Protein AF-A0A925PAR9-F1 (afdb_monomer)

pLDDT: mean 80.72, std 18.9, range [31.14, 96.81]

Radius of gyration: 32.62 Å; Cα contacts (8 Å, |Δi|>4): 176; chains: 1; bounding box: 44×81×112 Å

Solvent-accessible surface area (backbone atoms only — not comparable to full-atom values): 11640 Å² total; per-residue (Å²): 138,72,95,43,71,67,57,42,52,54,53,48,50,54,52,47,49,67,75,44,68,85,56,55,66,49,87,86,79,84,66,36,86,90,80,55,41,54,49,69,57,54,54,51,51,51,54,51,46,58,55,51,40,67,60,82,70,58,44,68,62,52,38,50,51,54,49,54,48,45,70,76,51,66,53,66,62,53,93,89,40,58,45,45,77,79,47,44,39,73,77,41,42,89,68,34,26,33,37,35,35,29,60,46,57,93,35,65,47,71,70,57,50,51,50,54,41,55,49,50,30,66,77,69,64,30,54,52,51,69,69,44,78,48,71,44,47,56,84,80,80,56,91,88,59,65,95,46,71,66,54,52,53,50,49,49,52,48,54,55,47,61,74,57,61,66,52,75,69,64,66,46,53,72,60,57,79,74,61,84,89,80,90,81,88,81,86,87,83,78,136

Secondary structure (DSSP, 8-state):
--SSHHHHHHHHHHHHHHHTTTS-SPPP---BTTTTBTHHHHHHHHHHHHHHHTPPPPHHHHHHHHHHHHHHSPPPEETTEE--EEEEEEEETTTEEEEEEES-GGG--HHHHHHHHHHHHHHHT-TT--EEEEEEPPPPPPTTS-SSHHHHHHHHHHHHHHHT-S-TTHHHHHHHTTS------------

Sequence (191 aa):
DYKTEREYRVKYENSLRSSLFFTPGAPVLFVSAMSGYEVDRMLNAAVQLNRALDKKIPTAKLNALVGDMAERVPAPAIGGKRFRVYYALQTGVRPFRIKLFCNREDKLSEQYRRYLESGMVKEFGLDGCPVYFDLVGKPKHTPGTPYSGKAAILEKKRTDNEETAVPKWKVRETREDAGMGEAFDYETLED

Mean predicted aligned error: 13.23 Å

Foldseek 3Di:
DAPDPVSVVVVVVVVCCVVPVVFFQADDDDADPVVRPCPVVVVVSVVVLVVLLQDADDQVVLVVLVVVLCVVPPADDDPNHTKDFDGKHFPDRVQGEIETEIADPVRDDPVNVVSSQNSCCVVSVNRRHGYHYDYDHDDDDDVPQDPDVVRVVVVVVVVVCVVCVCDPVNVVVVVVVPDDDDDDDDDDDDD

Structure (mmCIF, N/CA/C/O backbone):
data_AF-A0A925PAR9-F1
#
_entry.id   AF-A0A925PAR9-F1
#
loop_
_atom_site.group_PDB
_atom_site.id
_atom_site.type_symbol
_atom_site.label_atom_id
_atom_site.label_alt_id
_atom_site.label_comp_id
_atom_site.label_asym_id
_atom_site.label_entity_id
_atom_site.label_seq_id
_atom_site.pdbx_PDB_ins_code
_atom_site.Cartn_x
_atom_site.Cartn_y
_atom_site.Cartn_z
_atom_site.occupancy
_atom_site.B_iso_or_equiv
_atom_site.auth_seq_id
_atom_site.auth_comp_id
_atom_site.auth_asym_id
_atom_site.auth_atom_id
_atom_site.pdbx_PDB_model_num
ATOM 1 N N . ASP A 1 1 ? 2.316 4.047 35.236 1.00 58.19 1 ASP A N 1
ATOM 2 C CA . ASP A 1 1 ? 0.896 4.386 35.451 1.00 58.19 1 ASP A CA 1
ATOM 3 C C . ASP A 1 1 ? 0.337 5.259 34.344 1.00 58.19 1 ASP A C 1
ATOM 5 O O . ASP A 1 1 ? 1.010 6.174 33.875 1.00 58.19 1 ASP A O 1
ATOM 9 N N . TYR A 1 2 ? -0.870 4.932 33.886 1.00 79.62 2 TYR A N 1
ATOM 10 C CA . TYR A 1 2 ? -1.624 5.710 32.901 1.00 79.62 2 TYR A CA 1
ATOM 11 C C . TYR A 1 2 ? -2.602 6.608 33.655 1.00 79.62 2 TYR A C 1
ATOM 13 O O . TYR A 1 2 ? -3.278 6.125 34.561 1.00 79.62 2 TYR A O 1
ATOM 21 N N . LYS A 1 3 ? -2.669 7.901 33.317 1.00 81.25 3 LYS A N 1
ATOM 22 C CA . LYS A 1 3 ? -3.509 8.853 34.064 1.00 81.25 3 LYS A CA 1
ATOM 23 C C . LYS A 1 3 ? -4.964 8.832 33.595 1.00 81.25 3 LYS A C 1
ATOM 25 O O . LYS A 1 3 ? -5.852 9.198 34.353 1.00 81.25 3 LYS A O 1
ATOM 30 N N . THR A 1 4 ? -5.213 8.400 32.358 1.00 92.88 4 THR A N 1
ATOM 31 C CA . THR A 1 4 ? -6.557 8.278 31.776 1.00 92.88 4 THR A CA 1
ATOM 32 C C . THR A 1 4 ? -6.678 7.056 30.864 1.00 92.88 4 THR A C 1
ATOM 34 O O . THR A 1 4 ? -5.696 6.592 30.281 1.00 92.88 4 THR A O 1
ATOM 37 N N . GLU A 1 5 ? -7.904 6.555 30.685 1.00 88.81 5 GLU A N 1
ATOM 38 C CA . GLU A 1 5 ? -8.200 5.455 29.755 1.00 88.81 5 GLU A CA 1
ATOM 39 C C . GLU A 1 5 ? -7.810 5.805 28.310 1.00 88.81 5 GLU A C 1
ATOM 41 O O . GLU A 1 5 ? -7.245 4.989 27.584 1.00 88.81 5 GLU A O 1
ATOM 46 N N . ARG A 1 6 ? -8.053 7.053 27.895 1.00 89.00 6 ARG A N 1
ATOM 47 C CA . ARG A 1 6 ? -7.692 7.535 26.558 1.00 89.00 6 ARG A CA 1
ATOM 48 C C . ARG A 1 6 ? -6.184 7.472 26.318 1.00 89.00 6 ARG A C 1
ATOM 50 O O . ARG A 1 6 ? -5.759 7.032 25.254 1.00 89.00 6 ARG A O 1
ATOM 57 N N . GLU A 1 7 ? -5.380 7.879 27.300 1.00 91.94 7 GLU A N 1
ATOM 58 C CA . GLU A 1 7 ? -3.921 7.761 27.218 1.00 91.94 7 GLU A CA 1
ATOM 59 C C . GLU A 1 7 ? -3.467 6.305 27.121 1.00 91.94 7 GLU A C 1
ATOM 61 O O . GLU A 1 7 ? -2.556 6.007 26.344 1.00 91.94 7 GLU A O 1
ATOM 66 N N . TYR A 1 8 ? -4.096 5.405 27.883 1.00 92.88 8 TYR A N 1
ATOM 67 C CA . TYR A 1 8 ? -3.822 3.973 27.789 1.00 92.88 8 TYR A CA 1
ATOM 68 C C . TYR A 1 8 ? -4.101 3.45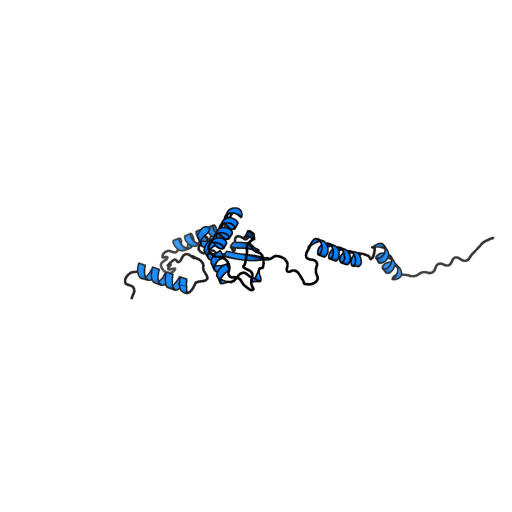3 26.377 1.00 92.88 8 TYR A C 1
ATOM 70 O O . TYR A 1 8 ? -3.208 2.870 25.762 1.00 92.88 8 TYR A O 1
ATOM 78 N N . ARG A 1 9 ? -5.292 3.735 25.827 1.00 92.31 9 ARG A N 1
ATOM 79 C CA . ARG A 1 9 ? -5.688 3.288 24.483 1.00 92.31 9 ARG A CA 1
ATOM 80 C C . ARG A 1 9 ? -4.710 3.776 23.411 1.00 92.31 9 ARG A C 1
ATOM 82 O O . ARG A 1 9 ? -4.234 2.966 22.624 1.00 92.31 9 ARG A O 1
ATOM 89 N N . VAL A 1 10 ? -4.336 5.059 23.429 1.00 91.88 10 VAL A N 1
ATOM 90 C CA . VAL A 1 10 ? -3.389 5.638 22.454 1.00 91.88 10 VAL A CA 1
ATOM 91 C C . VAL A 1 10 ? -1.995 5.018 22.575 1.00 91.88 10 VAL A C 1
ATOM 93 O O . VAL A 1 10 ? -1.377 4.668 21.569 1.00 91.88 10 VAL A O 1
ATOM 96 N N . LYS A 1 11 ? -1.475 4.860 23.798 1.00 92.94 11 LYS A N 1
ATOM 97 C CA . LYS A 1 11 ? -0.156 4.241 24.003 1.00 92.94 11 LYS A CA 1
ATOM 98 C C . LYS A 1 11 ? -0.150 2.773 23.583 1.00 92.94 11 LYS A C 1
ATOM 100 O O . LYS A 1 11 ? 0.814 2.330 22.958 1.00 92.94 11 LYS A O 1
ATOM 105 N N . TYR A 1 12 ? -1.218 2.042 23.889 1.00 93.06 12 TYR A N 1
ATOM 106 C CA . TYR A 1 12 ? -1.361 0.647 23.497 1.00 93.06 12 TYR A CA 1
ATOM 107 C C . TYR A 1 12 ? -1.475 0.497 21.977 1.00 93.06 12 TYR A C 1
ATOM 109 O O . TYR A 1 12 ? -0.766 -0.318 21.396 1.00 93.06 12 TYR A O 1
ATOM 117 N N . GLU A 1 13 ? -2.272 1.340 21.317 1.00 91.38 13 GLU A N 1
ATOM 118 C CA . GLU A 1 13 ? -2.391 1.379 19.855 1.00 91.38 13 GLU A CA 1
ATOM 119 C C . GLU A 1 13 ? -1.039 1.652 19.179 1.00 91.38 13 GLU A C 1
ATOM 121 O O . GLU A 1 13 ? -0.672 0.966 18.226 1.00 91.38 13 GLU A O 1
ATOM 126 N N . ASN A 1 14 ? -0.253 2.596 19.701 1.00 91.06 14 ASN A N 1
ATOM 127 C CA . ASN A 1 14 ? 1.085 2.883 19.176 1.00 91.06 14 ASN A CA 1
ATOM 128 C C . ASN A 1 14 ? 2.053 1.704 19.370 1.00 91.06 14 ASN A C 1
ATOM 130 O O . ASN A 1 14 ? 2.806 1.368 18.454 1.00 91.06 14 ASN A O 1
ATOM 134 N N . SER A 1 15 ? 2.012 1.052 20.535 1.00 92.88 15 SER A N 1
ATOM 135 C CA . SER A 1 15 ? 2.813 -0.149 20.813 1.00 92.88 15 SER A CA 1
ATOM 136 C C . SER A 1 15 ? 2.436 -1.311 19.884 1.00 92.88 15 SER A C 1
ATOM 138 O O . SER A 1 15 ? 3.308 -1.964 19.299 1.00 92.88 15 SER A O 1
ATOM 140 N N . LEU A 1 16 ? 1.132 -1.518 19.672 1.00 92.19 16 LEU A N 1
ATOM 141 C CA . LEU A 1 16 ? 0.608 -2.503 18.731 1.00 92.19 16 LEU A CA 1
ATOM 142 C C . LEU A 1 16 ? 1.059 -2.211 17.304 1.00 92.19 16 LEU A C 1
ATOM 144 O O . LEU A 1 16 ? 1.544 -3.119 16.643 1.00 92.19 16 LEU A O 1
ATOM 148 N N . ARG A 1 17 ? 0.962 -0.964 16.831 1.00 88.31 17 ARG A N 1
ATOM 149 C CA . ARG A 1 17 ? 1.404 -0.592 15.475 1.00 88.31 17 ARG A CA 1
ATOM 150 C C . ARG A 1 17 ? 2.901 -0.787 15.255 1.00 88.31 17 ARG A C 1
ATOM 152 O O . ARG A 1 17 ? 3.301 -1.157 14.157 1.00 88.31 17 ARG A O 1
ATOM 159 N N . SER A 1 18 ? 3.714 -0.565 16.286 1.00 88.62 18 SER A N 1
ATOM 160 C CA . SER A 1 18 ? 5.152 -0.851 16.235 1.00 88.62 18 SER A CA 1
ATOM 161 C C . SER A 1 18 ? 5.419 -2.357 16.103 1.00 88.62 18 SER A C 1
ATOM 163 O O . SER A 1 18 ? 6.235 -2.785 15.289 1.00 88.62 18 SER A O 1
ATOM 165 N N . SER A 1 19 ? 4.675 -3.173 16.856 1.00 91.31 19 SER A N 1
ATOM 166 C CA . SER A 1 19 ? 4.826 -4.635 16.864 1.00 91.31 19 SER A CA 1
ATOM 167 C C . SER A 1 19 ? 4.236 -5.301 15.611 1.00 91.31 19 SER A C 1
ATOM 169 O O . SER A 1 19 ? 4.792 -6.263 15.088 1.00 91.31 19 SER A O 1
ATOM 171 N N . LEU A 1 20 ? 3.124 -4.769 15.101 1.00 88.81 20 LEU A N 1
ATOM 172 C CA . LEU A 1 20 ? 2.367 -5.250 13.942 1.00 88.81 20 LEU A CA 1
ATOM 173 C C . LEU A 1 20 ? 2.592 -4.343 12.722 1.00 88.81 20 LEU A C 1
ATOM 175 O O . LEU A 1 20 ? 1.659 -3.910 12.045 1.00 88.81 20 LEU A O 1
ATOM 179 N N . PHE A 1 21 ? 3.858 -4.058 12.418 1.00 82.12 21 PHE A N 1
ATOM 180 C CA . PHE A 1 21 ? 4.252 -3.158 11.327 1.00 82.12 21 PHE A CA 1
ATOM 181 C C . PHE A 1 21 ? 3.834 -3.644 9.924 1.00 82.12 21 PHE A C 1
ATOM 183 O O . PHE A 1 21 ? 3.887 -2.881 8.961 1.00 82.12 21 PHE A O 1
ATOM 190 N N . PHE A 1 22 ? 3.472 -4.922 9.784 1.00 81.88 22 PHE A N 1
ATOM 191 C CA . PHE A 1 22 ? 3.075 -5.542 8.518 1.00 81.88 22 PHE A CA 1
ATOM 192 C C . PHE A 1 22 ? 1.572 -5.436 8.225 1.00 81.88 22 PHE A C 1
ATOM 194 O O . PHE A 1 22 ? 1.160 -5.779 7.122 1.00 81.88 22 PHE A O 1
ATOM 201 N N . THR A 1 23 ? 0.749 -4.988 9.179 1.00 82.75 23 THR A N 1
ATOM 202 C CA . THR A 1 23 ? -0.688 -4.744 8.964 1.00 82.75 23 THR A CA 1
ATOM 203 C C . THR A 1 23 ? -0.928 -3.271 8.633 1.00 82.75 23 THR A C 1
ATOM 205 O O . THR A 1 23 ? -0.915 -2.435 9.542 1.00 82.75 23 THR A O 1
ATOM 208 N N . PRO A 1 24 ? -1.152 -2.909 7.357 1.00 71.62 24 PRO A N 1
ATOM 209 C CA . PRO A 1 24 ? -1.303 -1.515 6.969 1.00 71.62 24 PRO A CA 1
ATOM 210 C C . PRO A 1 24 ? -2.658 -0.979 7.437 1.00 71.62 24 PRO A C 1
ATOM 212 O O . PRO A 1 24 ? -3.700 -1.408 6.955 1.00 71.62 24 PRO A O 1
ATOM 215 N N . GLY A 1 25 ? -2.653 -0.041 8.387 1.00 79.56 25 GLY A N 1
ATOM 216 C CA . GLY A 1 25 ? -3.844 0.745 8.739 1.00 79.56 25 GLY A CA 1
ATOM 217 C C . GLY A 1 25 ? -5.013 -0.042 9.343 1.00 79.56 25 GLY A C 1
ATOM 218 O O . GLY A 1 25 ? -6.116 0.484 9.399 1.00 79.56 25 GLY A O 1
ATOM 219 N N . ALA A 1 26 ? -4.809 -1.285 9.797 1.00 86.88 26 ALA A N 1
ATOM 220 C CA . ALA A 1 26 ? -5.896 -2.097 10.343 1.00 86.88 26 ALA A CA 1
ATOM 221 C C . ALA A 1 26 ? -6.567 -1.413 11.558 1.00 86.88 26 ALA A C 1
ATOM 223 O O . ALA A 1 26 ? -5.859 -0.880 12.423 1.00 86.88 26 ALA A O 1
ATOM 224 N N . PRO A 1 27 ? -7.914 -1.418 11.646 1.00 88.19 27 PRO A N 1
ATOM 225 C CA . PRO A 1 27 ? -8.622 -0.801 12.761 1.00 88.19 27 PRO A CA 1
ATOM 226 C C . PRO A 1 27 ? -8.339 -1.563 14.061 1.00 88.19 27 PRO A C 1
ATOM 228 O O . PRO A 1 27 ? -8.493 -2.781 14.125 1.00 88.19 27 PRO A O 1
ATOM 231 N N . VAL A 1 28 ? -7.947 -0.836 15.109 1.00 91.00 28 VAL A N 1
ATOM 232 C CA . VAL A 1 28 ? -7.718 -1.389 16.451 1.00 91.00 28 VAL A CA 1
ATOM 233 C C . VAL A 1 28 ? -8.948 -1.112 17.308 1.00 91.00 28 VAL A C 1
ATOM 235 O O . VAL A 1 28 ? -9.349 0.039 17.472 1.00 91.00 28 VAL A O 1
ATOM 238 N N . LEU A 1 29 ? -9.550 -2.170 17.852 1.00 92.06 29 LEU A N 1
ATOM 239 C CA . LEU A 1 29 ? -10.748 -2.105 18.689 1.00 92.06 29 LEU A CA 1
ATOM 240 C C . LEU A 1 29 ? -10.490 -2.816 20.019 1.00 92.06 29 LEU A C 1
ATOM 242 O O . LEU A 1 29 ? -9.852 -3.867 20.050 1.00 92.06 29 LEU A O 1
ATOM 246 N N . PHE A 1 30 ? -10.997 -2.246 21.110 1.00 93.00 30 PHE A N 1
ATOM 247 C CA . PHE A 1 30 ? -10.864 -2.807 22.453 1.00 93.00 30 PHE A CA 1
ATOM 248 C C . PHE A 1 30 ? -12.170 -3.506 22.817 1.00 93.00 30 PHE A C 1
ATOM 250 O O . PHE A 1 30 ? -13.178 -2.849 23.043 1.00 93.00 30 PHE A O 1
ATOM 257 N N . VAL A 1 31 ? -12.153 -4.836 22.861 1.00 94.50 31 VAL A N 1
ATOM 258 C CA . VAL A 1 31 ? -13.357 -5.655 23.058 1.00 94.50 31 VAL A CA 1
ATOM 259 C C . VAL A 1 31 ? -13.216 -6.576 24.262 1.00 94.50 31 VAL A C 1
ATOM 261 O O . VAL A 1 31 ? -12.107 -6.956 24.636 1.00 94.50 31 VAL A O 1
ATOM 264 N N . SER A 1 32 ? -14.346 -6.969 24.848 1.00 95.12 32 SER A N 1
ATOM 265 C CA . SER A 1 32 ? -14.391 -7.991 25.898 1.00 95.12 32 SER A CA 1
ATOM 266 C C . SER A 1 32 ? -15.515 -8.981 25.624 1.00 95.12 32 SER A C 1
ATOM 268 O O . SER A 1 32 ? -16.691 -8.625 25.659 1.00 95.12 32 SER A O 1
ATOM 270 N N . ALA A 1 33 ? -15.149 -10.243 25.388 1.00 93.38 33 ALA A N 1
ATOM 271 C CA . ALA A 1 33 ? -16.110 -11.320 25.157 1.00 93.38 33 ALA A CA 1
ATOM 272 C C . ALA A 1 33 ? -16.900 -11.687 26.424 1.00 93.38 33 ALA A C 1
ATOM 274 O O . ALA A 1 33 ? -18.053 -12.088 26.328 1.00 93.38 33 ALA A O 1
ATOM 275 N N . MET A 1 34 ? -16.302 -11.519 27.609 1.00 95.25 34 MET A N 1
ATOM 276 C CA . MET A 1 34 ? -16.939 -11.874 28.882 1.00 95.25 34 MET A CA 1
ATOM 277 C C . MET A 1 34 ? -18.049 -10.892 29.268 1.00 95.25 34 MET A C 1
ATOM 279 O O . MET A 1 34 ? -19.086 -11.306 29.772 1.00 95.25 34 MET A O 1
ATOM 283 N N . SER A 1 35 ? -17.833 -9.593 29.037 1.00 93.69 35 SER A N 1
ATOM 284 C CA . SER A 1 35 ? -18.819 -8.549 29.349 1.00 93.69 35 SER A CA 1
ATOM 285 C C . SER A 1 35 ? -19.688 -8.149 28.155 1.00 93.69 35 SER A C 1
ATOM 287 O O . SER A 1 35 ? -20.621 -7.372 28.325 1.00 93.69 35 SER A O 1
ATOM 289 N N . GLY A 1 36 ? -19.369 -8.626 26.947 1.00 92.31 36 GLY A N 1
ATOM 290 C CA . GLY A 1 36 ? -20.022 -8.200 25.706 1.00 92.31 36 GLY A CA 1
ATOM 291 C C . GLY A 1 36 ? -19.642 -6.785 25.249 1.00 92.31 36 GLY A C 1
ATOM 292 O O . GLY A 1 36 ? -20.282 -6.232 24.357 1.00 92.31 36 GLY A O 1
ATOM 293 N N . TYR A 1 37 ? -18.609 -6.173 25.837 1.00 93.44 37 TYR A N 1
ATOM 294 C CA . TYR A 1 37 ? -18.215 -4.800 25.519 1.00 93.44 37 TYR A CA 1
ATOM 295 C C . TYR A 1 37 ? -17.691 -4.673 24.078 1.00 93.44 37 TYR A C 1
ATOM 297 O O . TYR A 1 37 ? -16.750 -5.367 23.688 1.00 93.44 37 TYR A O 1
ATOM 305 N N . GLU A 1 38 ? -18.300 -3.757 23.314 1.00 92.62 38 GLU A N 1
ATOM 306 C CA . GLU A 1 38 ? -17.960 -3.389 21.926 1.00 92.62 38 GLU A CA 1
ATOM 307 C C . GLU A 1 38 ? -17.933 -4.544 20.898 1.00 92.62 38 GLU A C 1
ATOM 309 O O . GLU A 1 38 ? -17.389 -4.387 19.801 1.00 92.62 38 GLU A O 1
ATOM 314 N N . VAL A 1 39 ? -18.583 -5.681 21.179 1.00 94.44 39 VAL A N 1
ATOM 315 C CA . VAL A 1 39 ? -18.640 -6.825 20.244 1.00 94.44 39 VAL A CA 1
ATOM 316 C C . VAL A 1 39 ? -19.346 -6.455 18.932 1.00 94.44 39 VAL A C 1
ATOM 318 O O . VAL A 1 39 ? -18.831 -6.741 17.849 1.00 94.44 39 VAL A O 1
ATOM 321 N N . ASP A 1 40 ? -20.462 -5.727 18.997 1.00 94.38 40 ASP A N 1
ATOM 322 C CA . ASP A 1 40 ? -21.180 -5.267 17.799 1.00 94.38 40 ASP A CA 1
ATOM 323 C C . ASP A 1 40 ? -20.323 -4.331 16.938 1.00 94.38 40 ASP A C 1
ATOM 325 O O . ASP A 1 40 ? -20.355 -4.371 15.706 1.00 94.38 40 ASP A O 1
ATOM 329 N N . ARG A 1 41 ? -19.505 -3.490 17.582 1.00 93.88 41 ARG A N 1
ATOM 330 C CA . ARG A 1 41 ? -18.594 -2.569 16.895 1.00 93.88 41 ARG A CA 1
ATOM 331 C C . ARG A 1 41 ? -17.528 -3.330 16.114 1.00 93.88 41 ARG A C 1
ATOM 333 O O . ARG A 1 41 ? -17.222 -2.955 14.983 1.00 93.88 41 ARG A O 1
ATOM 340 N N . MET A 1 42 ? -17.007 -4.411 16.691 1.00 94.94 42 MET A N 1
ATOM 341 C CA . MET A 1 42 ? -16.060 -5.303 16.026 1.00 94.94 42 MET A CA 1
ATOM 342 C C . MET A 1 42 ? -16.670 -5.970 14.795 1.00 94.94 42 MET A C 1
ATOM 344 O O . MET A 1 42 ? -16.059 -5.943 13.726 1.00 94.94 42 MET A O 1
ATOM 348 N N . LEU A 1 43 ? -17.884 -6.513 14.912 1.00 94.69 43 LEU A N 1
ATOM 349 C CA . LEU A 1 43 ? -18.576 -7.139 13.781 1.00 94.69 43 LEU A CA 1
ATOM 350 C C . LEU A 1 43 ? -18.853 -6.129 12.660 1.00 94.69 43 LEU A C 1
ATOM 352 O O . LEU A 1 43 ? -18.598 -6.412 11.489 1.00 94.69 43 LEU A O 1
ATOM 356 N N . ASN A 1 44 ? -19.287 -4.919 13.012 1.00 94.81 44 ASN A N 1
ATOM 357 C CA . ASN A 1 44 ? -19.491 -3.843 12.044 1.00 94.81 44 ASN A CA 1
ATOM 358 C C . ASN A 1 44 ? -18.193 -3.454 11.322 1.00 94.81 44 ASN A C 1
ATOM 360 O O . ASN A 1 44 ? -18.198 -3.297 10.099 1.00 94.81 44 ASN A O 1
ATOM 364 N N . ALA A 1 45 ? -17.076 -3.344 12.045 1.00 93.00 45 ALA A N 1
ATOM 365 C CA . ALA A 1 45 ? -15.774 -3.068 11.441 1.00 93.00 45 ALA A CA 1
ATOM 366 C C . ALA A 1 45 ? -15.329 -4.195 10.494 1.00 93.00 45 ALA A C 1
ATOM 368 O O . ALA A 1 45 ? -14.842 -3.916 9.399 1.00 93.00 45 ALA A O 1
ATOM 369 N N . ALA A 1 46 ? -15.565 -5.459 10.858 1.00 92.50 46 ALA A N 1
ATOM 370 C CA . ALA A 1 46 ? -15.268 -6.601 9.994 1.00 92.50 46 ALA A CA 1
ATOM 371 C C . ALA A 1 46 ? -16.082 -6.566 8.687 1.00 92.50 46 ALA A C 1
ATOM 373 O O . ALA A 1 46 ? -15.534 -6.788 7.605 1.00 92.50 46 ALA A O 1
ATOM 374 N N . VAL A 1 47 ? -17.373 -6.222 8.754 1.00 93.62 47 VAL A N 1
ATOM 375 C CA . VAL A 1 47 ? -18.225 -6.067 7.561 1.00 93.62 47 VAL A CA 1
ATOM 376 C C . VAL A 1 47 ? -17.756 -4.904 6.683 1.00 93.62 47 VAL A C 1
ATOM 378 O O . VAL A 1 47 ? -17.729 -5.036 5.458 1.00 93.62 47 VAL A O 1
ATOM 381 N N . GLN A 1 48 ? -17.364 -3.775 7.279 1.00 91.44 48 GLN A N 1
ATOM 382 C CA . GLN A 1 48 ? -16.810 -2.638 6.535 1.00 91.44 48 GLN A CA 1
ATOM 383 C C . GLN A 1 48 ? -15.511 -3.015 5.818 1.00 91.44 48 GLN A C 1
ATOM 385 O O . GLN A 1 48 ? -15.370 -2.729 4.629 1.00 91.44 48 GLN A O 1
ATOM 390 N N . LEU A 1 49 ? -14.609 -3.722 6.501 1.00 90.00 49 LEU A N 1
ATOM 391 C CA . LEU A 1 49 ? -13.359 -4.196 5.914 1.00 90.00 49 LEU A CA 1
ATOM 392 C C . LEU A 1 49 ? -13.610 -5.182 4.764 1.00 90.00 49 LEU A C 1
ATOM 394 O O . LEU A 1 49 ? -13.000 -5.075 3.701 1.00 90.00 49 LEU A O 1
ATOM 398 N N . ASN A 1 50 ? -14.572 -6.092 4.930 1.00 90.88 50 ASN A N 1
ATOM 399 C CA . ASN A 1 50 ? -14.974 -7.020 3.874 1.00 90.88 50 ASN A CA 1
ATOM 400 C C . ASN A 1 50 ? -15.492 -6.289 2.620 1.00 90.88 50 ASN A C 1
ATOM 402 O O . ASN A 1 50 ? -15.183 -6.695 1.504 1.00 90.88 50 ASN A O 1
ATOM 406 N N . ARG A 1 51 ? -16.232 -5.184 2.789 1.00 89.44 51 ARG A N 1
ATOM 407 C CA . ARG A 1 51 ? -16.673 -4.337 1.665 1.00 89.44 51 ARG A CA 1
ATOM 408 C C . ARG A 1 51 ? -15.516 -3.566 1.029 1.00 89.44 51 ARG A C 1
ATOM 410 O O . ARG A 1 51 ? -15.508 -3.389 -0.185 1.00 89.44 51 ARG A O 1
ATOM 417 N N . ALA A 1 52 ? -14.547 -3.112 1.825 1.00 88.31 52 ALA A N 1
ATOM 418 C CA . ALA A 1 52 ? -13.361 -2.423 1.318 1.00 88.31 52 ALA A CA 1
ATOM 419 C C . ALA A 1 52 ? -12.505 -3.340 0.427 1.00 88.31 52 ALA A C 1
ATOM 421 O O . ALA A 1 52 ? -12.014 -2.891 -0.610 1.00 88.31 52 ALA A O 1
ATOM 422 N N . LEU A 1 53 ? -12.404 -4.630 0.773 1.00 88.25 53 LEU A N 1
ATOM 423 C CA . LEU A 1 53 ? -11.720 -5.628 -0.053 1.00 88.25 53 LEU A CA 1
ATOM 424 C C . LEU A 1 53 ? -12.341 -5.768 -1.449 1.00 88.25 53 LEU A C 1
ATOM 426 O O . LEU A 1 53 ? -11.599 -5.976 -2.400 1.00 88.25 53 LEU A O 1
ATOM 430 N N . ASP A 1 54 ? -13.658 -5.590 -1.598 1.00 89.69 54 ASP A N 1
ATOM 431 C CA . ASP A 1 54 ? -14.373 -5.722 -2.881 1.00 89.69 54 ASP A CA 1
ATOM 432 C C . ASP A 1 54 ? -14.217 -4.536 -3.836 1.00 89.69 54 ASP A C 1
ATOM 434 O O . ASP A 1 54 ? -14.772 -4.521 -4.941 1.00 89.69 54 ASP A O 1
ATOM 438 N N . LYS A 1 55 ? -13.468 -3.513 -3.431 1.00 89.69 55 LYS A N 1
ATOM 439 C CA . LYS A 1 55 ? -13.339 -2.284 -4.202 1.00 89.69 55 LYS A CA 1
ATOM 440 C C . LYS A 1 55 ? -12.660 -2.545 -5.551 1.00 89.69 55 LYS A C 1
ATOM 442 O O . LYS A 1 55 ? -11.543 -3.054 -5.632 1.00 89.69 55 LYS A O 1
ATOM 447 N N . LYS A 1 56 ? -13.312 -2.120 -6.635 1.00 91.69 56 LYS A N 1
ATOM 448 C CA . LYS A 1 56 ? -12.714 -2.091 -7.974 1.00 91.69 56 LYS A CA 1
ATOM 449 C C . LYS A 1 56 ? -12.095 -0.723 -8.231 1.00 91.69 56 LYS A C 1
ATOM 451 O O . LYS A 1 56 ? -12.795 0.288 -8.229 1.00 91.69 56 LYS A O 1
ATOM 456 N N . ILE A 1 57 ? -10.788 -0.688 -8.465 1.00 92.62 57 ILE A N 1
ATOM 457 C CA . ILE A 1 57 ? -10.054 0.542 -8.759 1.00 92.62 57 ILE A CA 1
ATOM 458 C C . ILE A 1 57 ? -9.941 0.707 -10.281 1.00 92.62 57 ILE A C 1
ATOM 460 O O . ILE A 1 57 ? -9.411 -0.179 -10.956 1.00 92.62 57 ILE A O 1
ATOM 464 N N . PRO A 1 58 ? -10.395 1.840 -10.848 1.00 94.56 58 PRO A N 1
ATOM 465 C CA . PRO A 1 58 ? -10.182 2.144 -12.257 1.00 94.56 58 PRO A CA 1
ATOM 466 C C . PRO A 1 58 ? -8.690 2.193 -12.598 1.00 94.56 58 PRO A C 1
ATOM 468 O O . PRO A 1 58 ? -7.908 2.869 -11.925 1.00 94.56 58 PRO A O 1
ATOM 471 N N . THR A 1 59 ? -8.300 1.530 -13.688 1.00 95.62 59 THR A N 1
ATOM 472 C CA . THR A 1 59 ? -6.898 1.470 -14.132 1.00 95.62 59 THR A CA 1
ATOM 473 C C . THR A 1 59 ? -6.324 2.860 -14.397 1.00 95.62 59 THR A C 1
ATOM 475 O O . THR A 1 59 ? -5.170 3.102 -14.067 1.00 95.62 59 THR A O 1
ATOM 478 N N . ALA A 1 60 ? -7.119 3.804 -14.909 1.00 96.12 60 ALA A N 1
ATOM 479 C CA . ALA A 1 60 ? -6.684 5.186 -15.115 1.00 96.12 60 ALA A CA 1
ATOM 480 C C . ALA A 1 60 ? -6.220 5.851 -13.806 1.00 96.12 60 ALA A C 1
ATOM 482 O O . ALA A 1 60 ? -5.108 6.370 -13.744 1.00 96.12 60 ALA A O 1
ATOM 483 N N . LYS A 1 61 ? -7.027 5.757 -12.736 1.00 95.88 61 LYS A N 1
ATOM 484 C CA . LYS A 1 61 ? -6.677 6.327 -11.425 1.00 95.88 61 LYS A CA 1
ATOM 485 C C . LYS A 1 61 ? -5.458 5.626 -10.818 1.00 95.88 61 LYS A C 1
ATOM 487 O O . LYS A 1 61 ? -4.595 6.283 -10.245 1.00 95.88 61 LYS A O 1
ATOM 492 N N . LEU A 1 62 ? -5.362 4.306 -10.979 1.00 95.62 62 LEU A N 1
ATOM 493 C CA . LEU A 1 62 ? -4.216 3.534 -10.499 1.00 95.62 62 LEU A CA 1
ATOM 494 C C . LEU A 1 62 ? -2.906 3.957 -11.180 1.00 95.62 62 LEU A C 1
ATOM 496 O O . LEU A 1 62 ? -1.899 4.150 -10.506 1.00 95.62 62 LEU A O 1
ATOM 500 N N . ASN A 1 63 ? -2.920 4.116 -12.504 1.00 96.25 63 ASN A N 1
ATOM 501 C CA . ASN A 1 63 ? -1.732 4.516 -13.256 1.00 96.25 63 ASN A CA 1
ATOM 502 C C . ASN A 1 63 ? -1.317 5.959 -12.960 1.00 96.25 63 ASN A C 1
ATOM 504 O O . ASN A 1 63 ? -0.123 6.210 -12.823 1.00 96.25 63 ASN A O 1
ATOM 508 N N . ALA A 1 64 ? -2.283 6.871 -12.802 1.00 96.62 64 ALA A N 1
ATOM 509 C CA . ALA A 1 64 ? -2.011 8.244 -12.381 1.00 96.62 64 ALA A CA 1
ATOM 510 C C . ALA A 1 64 ? -1.300 8.272 -11.020 1.00 96.62 64 ALA A C 1
ATOM 512 O O . ALA A 1 64 ? -0.208 8.817 -10.912 1.00 96.62 64 ALA A O 1
ATOM 513 N N . LEU A 1 65 ? -1.838 7.564 -10.018 1.00 96.38 65 LEU A N 1
ATOM 514 C CA . LEU A 1 65 ? -1.226 7.498 -8.688 1.00 96.38 65 LEU A CA 1
ATOM 515 C C . LEU A 1 65 ? 0.200 6.927 -8.725 1.00 96.38 65 LEU A C 1
ATOM 517 O O . LEU A 1 65 ? 1.091 7.438 -8.053 1.00 96.38 65 LEU A O 1
ATOM 521 N N . VAL A 1 66 ? 0.430 5.851 -9.484 1.00 95.62 66 VAL A N 1
ATOM 522 C CA . VAL A 1 66 ? 1.773 5.258 -9.599 1.00 95.62 66 VAL A CA 1
ATOM 523 C C . VAL A 1 66 ? 2.755 6.229 -10.257 1.00 95.62 66 VAL A C 1
ATOM 525 O O . VAL A 1 66 ? 3.904 6.298 -9.819 1.00 95.62 66 VAL A O 1
ATOM 528 N N . GLY A 1 67 ? 2.311 6.985 -11.266 1.00 95.38 67 GLY A N 1
ATOM 529 C CA . GLY A 1 67 ? 3.091 8.065 -11.872 1.00 95.38 67 GLY A CA 1
ATOM 530 C C . GLY A 1 67 ? 3.462 9.135 -10.848 1.00 95.38 67 GLY A C 1
ATOM 531 O O . GLY A 1 67 ? 4.647 9.368 -10.620 1.00 95.38 67 GLY A O 1
ATOM 532 N N . ASP A 1 68 ? 2.466 9.679 -10.148 1.00 96.38 68 ASP A N 1
ATOM 533 C CA . ASP A 1 68 ? 2.652 10.720 -9.131 1.00 96.38 68 ASP A CA 1
ATOM 534 C C . ASP A 1 68 ? 3.607 10.271 -8.015 1.00 96.38 68 ASP A C 1
ATOM 536 O O . ASP A 1 68 ? 4.474 11.024 -7.568 1.00 96.38 68 ASP A O 1
ATOM 540 N N . MET A 1 69 ? 3.479 9.025 -7.551 1.00 95.94 69 MET A N 1
ATOM 541 C CA . MET A 1 69 ? 4.382 8.455 -6.548 1.00 95.94 69 MET A CA 1
ATOM 542 C C . MET A 1 69 ? 5.814 8.323 -7.076 1.00 95.94 69 MET A C 1
ATOM 544 O O . MET A 1 69 ? 6.766 8.622 -6.353 1.00 95.94 69 MET A O 1
ATOM 548 N N . ALA A 1 70 ? 5.983 7.898 -8.330 1.00 94.06 70 ALA A N 1
ATOM 549 C CA . ALA A 1 70 ? 7.298 7.766 -8.949 1.00 94.06 70 ALA A CA 1
ATOM 550 C C . ALA A 1 70 ? 7.985 9.120 -9.189 1.00 94.06 70 ALA A C 1
ATOM 552 O O . ALA A 1 70 ? 9.214 9.194 -9.125 1.00 94.06 70 ALA A O 1
ATOM 553 N N . GLU A 1 71 ? 7.210 10.177 -9.436 1.00 94.62 71 GLU A N 1
ATOM 554 C CA . GLU A 1 71 ? 7.707 11.551 -9.550 1.00 94.62 71 GLU A CA 1
ATOM 555 C C . GLU A 1 71 ? 8.107 12.132 -8.191 1.00 94.62 71 GLU A C 1
ATOM 557 O O . GLU A 1 71 ? 9.177 12.729 -8.067 1.00 94.62 71 GLU A O 1
ATOM 562 N N . ARG A 1 72 ? 7.288 11.914 -7.153 1.00 95.81 72 ARG A N 1
ATOM 563 C CA . ARG A 1 72 ? 7.570 12.385 -5.786 1.00 95.81 72 ARG A CA 1
ATOM 564 C C . ARG A 1 72 ? 8.794 11.710 -5.180 1.00 95.81 72 ARG A C 1
ATOM 566 O O . ARG A 1 72 ? 9.626 12.374 -4.569 1.00 95.81 72 ARG A O 1
ATOM 573 N N . VAL A 1 73 ? 8.878 10.386 -5.305 1.00 95.00 73 VAL A N 1
ATOM 574 C CA . VAL A 1 73 ? 9.986 9.587 -4.779 1.00 95.00 73 VAL A CA 1
ATOM 575 C C . VAL A 1 73 ? 10.477 8.660 -5.891 1.00 95.00 73 VAL A C 1
ATOM 577 O O . VAL A 1 73 ? 9.867 7.615 -6.151 1.00 95.00 73 VAL A O 1
ATOM 580 N N . PRO A 1 74 ? 11.594 8.999 -6.557 1.00 92.44 74 PRO A N 1
ATOM 581 C CA . PRO A 1 74 ? 12.154 8.131 -7.578 1.00 92.44 74 PRO A CA 1
ATOM 582 C C . PRO A 1 74 ? 12.714 6.849 -6.952 1.00 92.44 74 PRO A C 1
ATOM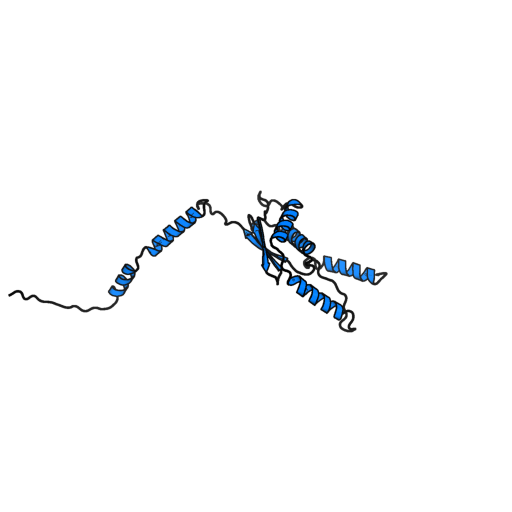 584 O O . PRO A 1 74 ? 13.346 6.872 -5.895 1.00 92.44 74 PRO A O 1
ATOM 587 N N . ALA A 1 75 ? 12.526 5.719 -7.636 1.00 93.81 75 ALA A N 1
ATOM 588 C CA . ALA A 1 75 ? 13.059 4.440 -7.182 1.00 93.81 75 ALA A CA 1
ATOM 589 C C . ALA A 1 75 ? 14.601 4.452 -7.107 1.00 93.81 75 ALA A C 1
ATOM 591 O O . ALA A 1 75 ? 15.256 5.000 -8.009 1.00 93.81 75 ALA A O 1
ATOM 592 N N . PRO A 1 76 ? 15.202 3.797 -6.094 1.00 91.94 76 PRO A N 1
ATOM 593 C CA . PRO A 1 76 ? 16.650 3.668 -6.003 1.00 91.94 76 PRO A CA 1
ATOM 594 C C . PRO A 1 76 ? 17.207 2.915 -7.218 1.00 91.94 76 PRO A C 1
ATOM 596 O O . PRO A 1 76 ? 16.596 1.981 -7.745 1.00 91.94 76 PRO A O 1
ATOM 599 N N . ALA A 1 77 ? 18.381 3.332 -7.691 1.00 91.62 77 ALA A N 1
ATOM 600 C CA . ALA A 1 77 ? 19.040 2.676 -8.812 1.00 91.62 77 ALA A CA 1
ATOM 601 C C . ALA A 1 77 ? 19.774 1.422 -8.323 1.00 91.62 77 ALA A C 1
ATOM 603 O O . ALA A 1 77 ? 20.760 1.517 -7.600 1.00 91.62 77 ALA A O 1
ATOM 604 N N . ILE A 1 78 ? 19.331 0.244 -8.761 1.00 88.50 78 ILE A N 1
ATOM 605 C CA . ILE A 1 78 ? 20.014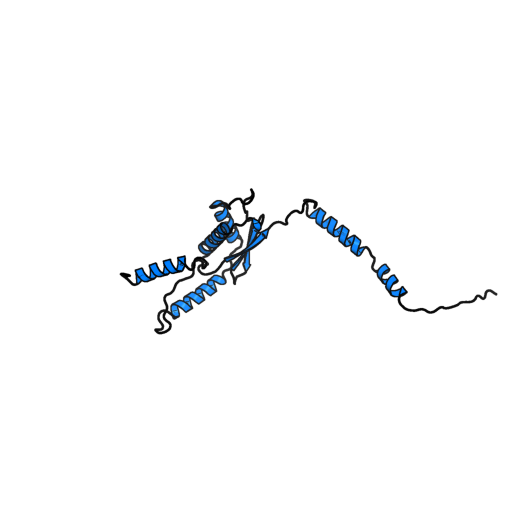 -1.024 -8.479 1.00 88.50 78 ILE A CA 1
ATOM 606 C C . ILE A 1 78 ? 20.784 -1.415 -9.739 1.00 88.50 78 ILE A C 1
ATOM 608 O O . ILE A 1 78 ? 20.186 -1.650 -10.791 1.00 88.50 78 ILE A O 1
ATOM 612 N N . GLY A 1 79 ? 22.114 -1.500 -9.671 1.00 85.00 79 GLY A N 1
ATOM 613 C CA . GLY A 1 79 ? 22.958 -1.830 -10.831 1.00 85.00 79 GLY A CA 1
ATOM 614 C C . GLY A 1 79 ? 22.790 -0.845 -11.996 1.00 85.00 79 GLY A C 1
ATOM 615 O O . GLY A 1 79 ? 22.533 -1.263 -13.125 1.00 85.00 79 GLY A O 1
ATOM 616 N N . GLY A 1 80 ? 22.827 0.458 -11.695 1.00 86.81 80 GLY A N 1
ATOM 617 C CA . GLY A 1 80 ? 22.822 1.548 -12.681 1.00 86.81 80 GLY A CA 1
ATOM 618 C C . GLY A 1 80 ? 21.479 1.845 -13.360 1.00 86.81 80 GLY A C 1
ATOM 619 O O . GLY A 1 80 ? 21.397 2.777 -14.154 1.00 86.81 80 GLY A O 1
ATOM 620 N N . LYS A 1 81 ? 20.410 1.092 -13.066 1.00 88.44 81 LYS A N 1
ATOM 621 C CA . LYS A 1 81 ? 19.069 1.318 -13.634 1.00 88.44 81 LYS A CA 1
ATOM 622 C C . LYS A 1 81 ? 18.029 1.459 -12.527 1.00 88.44 81 LYS A C 1
ATOM 624 O O . LYS A 1 81 ? 18.007 0.662 -11.591 1.00 88.44 81 LYS A O 1
ATOM 629 N N . ARG A 1 82 ? 17.152 2.457 -12.657 1.00 91.56 82 ARG A N 1
ATOM 630 C CA . ARG A 1 82 ? 16.005 2.665 -11.760 1.00 91.56 82 ARG A CA 1
ATOM 631 C C . ARG A 1 82 ? 14.848 1.745 -12.142 1.00 91.56 82 ARG A C 1
ATOM 633 O O . ARG A 1 82 ? 14.666 1.429 -13.322 1.00 91.56 82 ARG A O 1
ATOM 640 N N . PHE A 1 83 ? 14.066 1.327 -11.154 1.00 94.44 83 PHE A N 1
ATOM 641 C CA . PHE A 1 83 ? 12.793 0.656 -11.395 1.00 94.44 83 PHE A CA 1
ATOM 642 C C . PHE A 1 83 ? 11.811 1.638 -12.044 1.00 94.44 83 PHE A C 1
ATOM 644 O O . PHE A 1 83 ? 11.676 2.773 -11.590 1.00 94.44 83 PHE A O 1
ATOM 651 N N . ARG A 1 84 ? 11.157 1.217 -13.130 1.00 92.56 84 ARG A N 1
ATOM 652 C CA . ARG A 1 84 ? 10.142 2.018 -13.824 1.00 92.56 84 ARG A CA 1
ATOM 653 C C . ARG A 1 84 ? 8.918 1.156 -14.068 1.00 92.56 84 ARG A C 1
ATOM 655 O O . ARG A 1 84 ? 9.037 0.102 -14.696 1.00 92.56 84 ARG A O 1
ATOM 662 N N . VAL A 1 85 ? 7.767 1.638 -13.611 1.00 95.06 85 VAL A N 1
ATOM 663 C CA . VAL A 1 85 ? 6.457 1.075 -13.942 1.00 95.06 85 VAL A CA 1
ATOM 664 C C . VAL A 1 85 ? 5.954 1.754 -15.211 1.00 95.06 85 VAL A C 1
ATOM 666 O O . VAL A 1 85 ? 6.062 2.970 -15.358 1.00 95.06 85 VAL A O 1
ATOM 669 N N . TYR A 1 86 ? 5.459 0.959 -16.150 1.00 94.44 86 TYR A N 1
ATOM 670 C CA . TYR A 1 86 ? 4.850 1.439 -17.389 1.00 94.44 86 TYR A CA 1
ATOM 671 C C . TYR A 1 86 ? 3.331 1.424 -17.308 1.00 94.44 86 TYR A C 1
ATOM 673 O O . TYR A 1 86 ? 2.678 2.312 -17.843 1.00 94.44 86 TYR A O 1
ATOM 681 N N . TYR A 1 87 ? 2.788 0.390 -16.671 1.00 95.44 87 TYR A N 1
ATOM 682 C CA . TYR A 1 87 ? 1.358 0.188 -16.555 1.00 95.44 87 TYR A CA 1
ATOM 683 C C . TYR A 1 87 ? 1.040 -0.656 -15.323 1.00 95.44 87 TYR A C 1
ATOM 685 O O . TYR A 1 87 ? 1.806 -1.551 -14.961 1.00 95.44 87 TYR A O 1
ATOM 693 N N . ALA A 1 88 ? -0.098 -0.390 -14.701 1.00 96.44 88 ALA A N 1
ATOM 694 C CA . ALA A 1 88 ? -0.617 -1.103 -13.550 1.00 96.44 88 ALA A CA 1
ATOM 695 C C . ALA A 1 88 ? -2.104 -1.415 -13.747 1.00 96.44 88 ALA A C 1
ATOM 697 O O . ALA A 1 88 ? -2.870 -0.574 -14.231 1.00 96.44 88 ALA A O 1
ATOM 698 N N . LEU A 1 89 ? -2.527 -2.608 -13.329 1.00 95.31 89 LEU A N 1
ATOM 699 C CA . LEU A 1 89 ? -3.944 -2.960 -13.234 1.00 95.31 89 LEU A CA 1
ATOM 700 C C . LEU A 1 89 ? -4.243 -3.805 -11.998 1.00 95.31 89 LEU A C 1
ATOM 702 O O . LEU A 1 89 ? -3.398 -4.557 -11.514 1.00 95.31 89 LEU A O 1
ATOM 706 N N . GLN A 1 90 ? -5.484 -3.741 -11.532 1.00 95.50 90 GLN A N 1
ATOM 707 C CA . GLN A 1 90 ? -5.997 -4.667 -10.531 1.00 95.50 90 GLN A CA 1
ATOM 708 C C . GLN A 1 90 ? -6.309 -6.016 -11.197 1.00 95.50 90 GLN A C 1
ATOM 710 O O . GLN A 1 90 ? -7.121 -6.079 -12.116 1.00 95.50 90 GLN A O 1
ATOM 715 N N . THR A 1 91 ? -5.653 -7.086 -10.749 1.00 95.31 91 THR A N 1
ATOM 716 C CA . THR A 1 91 ? -5.863 -8.463 -11.243 1.00 95.31 91 THR A CA 1
ATOM 717 C C . THR A 1 91 ? -6.740 -9.279 -10.296 1.00 95.31 91 THR A C 1
ATOM 719 O O . THR A 1 91 ? -7.455 -10.173 -10.737 1.00 95.31 91 THR A O 1
ATOM 722 N N . GLY A 1 92 ? -6.707 -8.971 -8.998 1.00 90.94 92 GLY A N 1
ATOM 723 C CA . GLY A 1 92 ? -7.464 -9.687 -7.975 1.00 90.94 92 GLY A CA 1
ATOM 724 C C . GLY A 1 92 ? -8.000 -8.751 -6.901 1.00 90.94 92 GLY A C 1
ATOM 725 O O . GLY A 1 92 ? -7.494 -7.646 -6.703 1.00 90.94 92 GLY A O 1
ATOM 726 N N . VAL A 1 93 ? -9.053 -9.209 -6.234 1.00 87.25 93 VAL A N 1
ATOM 727 C CA 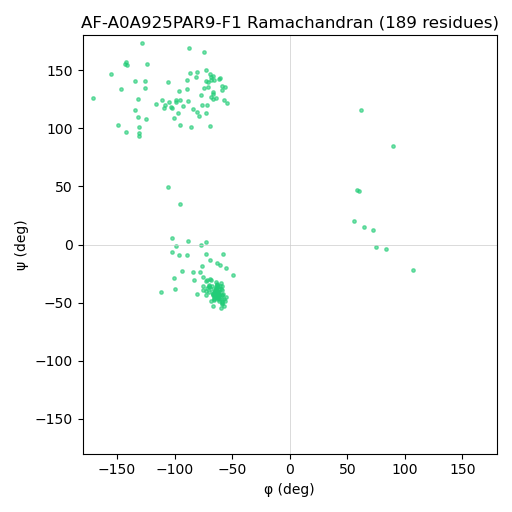. VAL A 1 93 ? -9.831 -8.424 -5.267 1.00 87.25 93 VAL A CA 1
ATOM 728 C C . VAL A 1 93 ? -9.636 -8.970 -3.843 1.00 87.25 93 VAL A C 1
ATOM 730 O O . VAL A 1 93 ? -9.406 -8.208 -2.912 1.00 87.25 93 VAL A O 1
ATOM 733 N N . ARG A 1 94 ? -9.608 -10.303 -3.675 1.00 87.31 94 ARG A N 1
ATOM 734 C CA . ARG A 1 94 ? -9.421 -10.995 -2.387 1.00 87.31 94 ARG A CA 1
ATOM 735 C C . ARG A 1 94 ? -8.340 -12.086 -2.501 1.00 87.31 94 ARG A C 1
ATOM 737 O O . ARG A 1 94 ? -8.667 -13.201 -2.902 1.00 87.31 94 ARG A O 1
ATOM 744 N N . PRO A 1 95 ? -7.060 -11.814 -2.188 1.00 84.62 95 PRO A N 1
ATOM 745 C CA . PRO A 1 95 ? -6.493 -10.553 -1.700 1.00 84.62 95 PRO A CA 1
ATOM 746 C C . PRO A 1 95 ? -6.365 -9.485 -2.800 1.00 84.62 95 PRO A C 1
ATOM 748 O O . PRO A 1 95 ? -6.447 -9.801 -3.991 1.00 84.62 95 PRO A O 1
ATOM 751 N N . PHE A 1 96 ? -6.137 -8.229 -2.406 1.00 90.88 96 PHE A N 1
ATOM 752 C CA . PHE A 1 96 ? -6.019 -7.106 -3.336 1.00 90.88 96 PHE A CA 1
ATOM 753 C C . PHE A 1 96 ? -4.724 -7.231 -4.150 1.00 90.88 96 PHE A C 1
ATOM 755 O O . PHE A 1 96 ? -3.633 -6.976 -3.640 1.00 90.88 96 PHE A O 1
ATOM 762 N N . ARG A 1 97 ? -4.824 -7.675 -5.408 1.00 94.00 97 ARG A N 1
ATOM 763 C CA . ARG A 1 97 ? -3.661 -7.958 -6.266 1.00 94.00 97 ARG A CA 1
ATOM 764 C C . ARG A 1 97 ? -3.561 -6.958 -7.395 1.00 94.00 97 ARG A C 1
ATOM 766 O O . ARG A 1 97 ? -4.482 -6.825 -8.207 1.00 94.00 97 ARG A O 1
ATOM 773 N N . ILE A 1 98 ? -2.409 -6.314 -7.486 1.00 95.44 98 ILE A N 1
ATOM 774 C CA . ILE A 1 98 ? -2.084 -5.341 -8.516 1.00 95.44 98 ILE A CA 1
ATOM 775 C C . ILE A 1 98 ? -0.930 -5.885 -9.342 1.00 95.44 98 ILE A C 1
ATOM 777 O O . ILE A 1 98 ? 0.158 -6.141 -8.832 1.00 95.44 98 ILE A O 1
ATOM 781 N N . LYS A 1 99 ? -1.164 -6.032 -10.642 1.00 96.38 99 LYS A N 1
ATOM 782 C CA . LYS A 1 99 ? -0.127 -6.414 -11.590 1.00 96.38 99 LYS A CA 1
ATOM 783 C C . LYS A 1 99 ? 0.569 -5.161 -12.104 1.00 96.38 99 LYS A C 1
ATOM 785 O O . LYS A 1 99 ? -0.094 -4.271 -12.641 1.00 96.38 99 LYS A O 1
ATOM 790 N N . LEU A 1 100 ? 1.887 -5.096 -11.934 1.00 96.81 100 LEU A N 1
ATOM 791 C CA . LEU A 1 100 ? 2.739 -3.997 -12.383 1.00 96.81 100 LEU A CA 1
ATOM 792 C C . LEU A 1 100 ? 3.600 -4.459 -13.557 1.00 96.81 100 LEU A C 1
ATOM 794 O O . LEU A 1 100 ? 4.465 -5.321 -13.409 1.00 96.81 100 LEU A O 1
ATOM 798 N N . PHE A 1 101 ? 3.412 -3.832 -14.712 1.00 96.25 101 PHE A N 1
ATOM 799 C CA . PHE A 1 101 ? 4.306 -3.989 -15.849 1.00 96.25 101 PHE A CA 1
ATOM 800 C C . PHE A 1 101 ? 5.481 -3.038 -15.697 1.00 96.25 101 PHE A C 1
ATOM 802 O O . PHE A 1 101 ? 5.315 -1.814 -15.705 1.00 96.25 101 PHE A O 1
ATOM 809 N N . CYS A 1 102 ? 6.675 -3.596 -15.562 1.00 94.69 102 CYS A N 1
ATOM 810 C CA . CYS A 1 102 ? 7.879 -2.845 -15.260 1.00 94.69 102 CYS A CA 1
ATOM 811 C C . CYS A 1 102 ? 9.011 -3.163 -16.237 1.00 94.69 102 CYS A C 1
ATOM 813 O O . CYS A 1 102 ? 8.920 -4.021 -17.117 1.00 94.69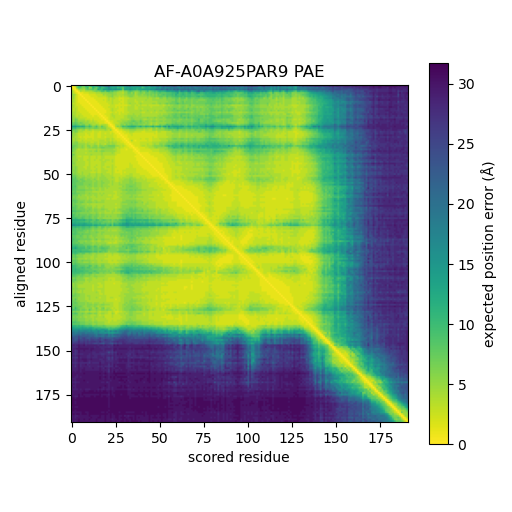 102 CYS A O 1
ATOM 815 N N . ASN A 1 103 ? 10.106 -2.421 -16.118 1.00 92.69 103 ASN A N 1
ATOM 816 C CA . ASN A 1 103 ? 11.309 -2.704 -16.889 1.00 92.69 103 ASN A CA 1
ATOM 817 C C . ASN A 1 103 ? 11.947 -4.041 -16.486 1.00 92.69 103 ASN A C 1
ATOM 819 O O . ASN A 1 103 ? 12.211 -4.871 -17.356 1.00 92.69 103 ASN A O 1
ATOM 823 N N . ARG A 1 104 ? 12.203 -4.244 -15.191 1.00 89.69 104 ARG A N 1
ATOM 824 C CA . ARG A 1 104 ? 12.776 -5.470 -14.625 1.00 89.69 104 ARG A CA 1
ATOM 825 C C . ARG A 1 104 ? 12.212 -5.711 -13.230 1.00 89.69 104 ARG A C 1
ATOM 827 O O . ARG A 1 104 ? 12.228 -4.805 -12.402 1.00 89.69 104 ARG A O 1
ATOM 834 N N . GLU A 1 105 ? 11.812 -6.948 -12.973 1.00 89.00 105 GLU A N 1
ATOM 835 C CA . GLU A 1 105 ? 11.251 -7.394 -11.692 1.00 89.00 105 GLU A CA 1
ATOM 836 C C . GLU A 1 105 ? 12.306 -7.332 -10.579 1.00 89.00 105 GLU A C 1
ATOM 838 O O . GLU A 1 105 ? 12.063 -6.741 -9.532 1.00 89.00 105 GLU A O 1
ATOM 843 N N . ASP A 1 106 ? 13.532 -7.783 -10.878 1.00 87.62 106 ASP A N 1
ATOM 844 C CA . ASP A 1 106 ? 14.695 -7.790 -9.970 1.00 87.62 106 ASP A CA 1
ATOM 845 C C . ASP A 1 106 ? 15.103 -6.399 -9.425 1.00 87.62 106 ASP A C 1
ATOM 847 O O . ASP A 1 106 ? 16.045 -6.285 -8.642 1.00 87.62 106 ASP A O 1
ATOM 851 N N . LYS A 1 107 ? 14.502 -5.312 -9.925 1.00 87.75 107 LYS A N 1
ATOM 852 C CA . LYS A 1 107 ? 14.887 -3.929 -9.598 1.00 87.75 107 LYS A CA 1
ATOM 853 C C . LYS A 1 107 ? 13.958 -3.261 -8.591 1.00 87.75 107 LYS A C 1
ATOM 855 O O . LYS A 1 107 ? 14.271 -2.154 -8.157 1.00 87.75 107 LYS A O 1
ATOM 860 N N . LEU A 1 108 ? 1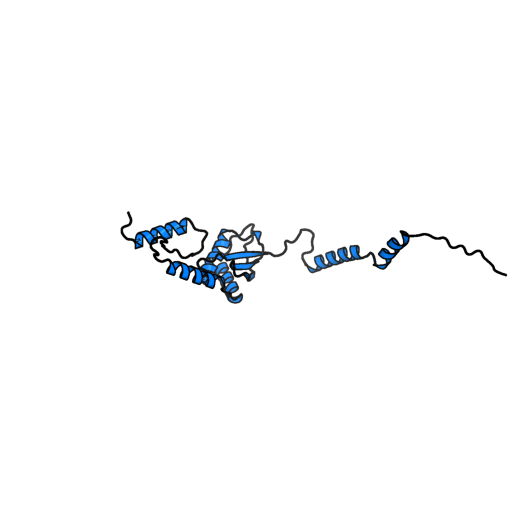2.851 -3.897 -8.213 1.00 92.19 108 LEU A N 1
ATOM 861 C CA . LEU A 1 108 ? 12.000 -3.378 -7.149 1.00 92.19 108 LEU A CA 1
ATOM 862 C C . LEU A 1 108 ? 12.626 -3.702 -5.787 1.00 92.19 108 LEU A C 1
ATOM 864 O O . LEU A 1 108 ? 12.663 -4.860 -5.382 1.00 92.19 108 LEU A O 1
ATOM 868 N N . SER A 1 109 ? 13.110 -2.686 -5.070 1.00 92.56 109 SER A N 1
ATOM 869 C CA . SER A 1 109 ? 13.532 -2.876 -3.681 1.00 92.56 109 SER A CA 1
ATOM 870 C C . SER A 1 109 ? 12.321 -3.047 -2.763 1.00 92.56 109 SER A C 1
ATOM 872 O O . SER A 1 109 ? 11.262 -2.463 -2.992 1.00 92.56 109 SER A O 1
ATOM 874 N N . GLU A 1 110 ? 12.494 -3.792 -1.674 1.00 91.50 110 GLU A N 1
ATOM 875 C CA . GLU A 1 110 ? 11.441 -4.008 -0.674 1.00 91.50 110 GLU A CA 1
ATOM 876 C C . GLU A 1 110 ? 10.974 -2.691 -0.024 1.00 91.50 110 GLU A C 1
ATOM 878 O O . GLU A 1 110 ? 9.787 -2.487 0.217 1.00 91.50 110 GLU A O 1
ATOM 883 N N . GLN A 1 111 ? 11.888 -1.741 0.187 1.00 92.69 111 GLN A N 1
ATOM 884 C CA . GLN A 1 111 ? 11.544 -0.404 0.682 1.00 92.69 111 GLN A CA 1
ATOM 885 C C . GLN A 1 111 ? 10.648 0.358 -0.303 1.00 92.69 111 GLN A C 1
ATOM 887 O O . GLN A 1 111 ? 9.653 0.959 0.101 1.00 92.69 111 GLN A O 1
ATOM 892 N N . TYR A 1 112 ? 10.968 0.310 -1.601 1.00 95.06 112 TYR A N 1
ATOM 893 C CA . TYR A 1 112 ? 10.164 0.983 -2.619 1.00 95.06 112 TYR A CA 1
ATOM 894 C C . TYR A 1 112 ? 8.810 0.296 -2.815 1.00 95.06 112 TYR A C 1
ATOM 896 O O . TYR A 1 112 ? 7.792 0.961 -2.984 1.00 95.06 112 TYR A O 1
ATOM 904 N N . ARG A 1 113 ? 8.769 -1.036 -2.702 1.00 93.88 113 ARG A N 1
ATOM 905 C CA . ARG A 1 113 ? 7.523 -1.805 -2.668 1.00 93.88 113 ARG A CA 1
ATOM 906 C C . ARG A 1 113 ? 6.599 -1.332 -1.541 1.00 93.88 113 ARG A C 1
ATOM 908 O O . ARG A 1 113 ? 5.436 -1.043 -1.806 1.00 93.88 113 ARG A O 1
ATOM 915 N N . ARG A 1 114 ? 7.118 -1.191 -0.316 1.00 92.19 114 ARG A N 1
ATOM 916 C CA . ARG A 1 114 ? 6.356 -0.698 0.851 1.00 92.19 114 ARG A CA 1
ATOM 917 C C . ARG A 1 114 ? 5.876 0.736 0.684 1.00 92.19 114 ARG A C 1
ATOM 919 O O . ARG A 1 114 ? 4.788 1.075 1.146 1.00 92.19 114 ARG A O 1
ATOM 926 N N . TYR A 1 115 ? 6.672 1.573 0.022 1.00 93.69 115 TYR A N 1
ATOM 927 C CA . TYR A 1 115 ? 6.272 2.930 -0.341 1.00 93.69 115 TYR A CA 1
ATOM 928 C C . TYR A 1 115 ? 5.058 2.924 -1.283 1.00 93.69 115 TYR A C 1
ATOM 930 O O . TYR A 1 115 ? 4.065 3.592 -0.990 1.00 93.69 115 TYR A O 1
ATOM 938 N N . LEU A 1 116 ? 5.099 2.118 -2.352 1.00 94.19 116 LEU A N 1
ATOM 939 C CA . LEU A 1 116 ? 3.974 1.967 -3.283 1.00 94.19 116 LEU A CA 1
ATOM 940 C C . LEU A 1 116 ? 2.733 1.393 -2.586 1.00 94.19 116 LEU A C 1
ATOM 942 O O . LEU A 1 116 ? 1.635 1.911 -2.773 1.00 94.19 116 LEU A O 1
ATOM 946 N N . GLU A 1 117 ? 2.905 0.362 -1.757 1.00 92.81 117 GLU A N 1
ATOM 947 C CA . GLU A 1 117 ? 1.828 -0.235 -0.957 1.00 92.81 117 GLU A CA 1
ATOM 948 C C . GLU A 1 117 ? 1.169 0.807 -0.049 1.00 92.81 117 GLU A C 1
ATOM 950 O O . GLU A 1 117 ? -0.039 1.024 -0.121 1.00 92.81 117 GLU A O 1
ATOM 955 N N . SER A 1 118 ? 1.971 1.517 0.749 1.00 91.56 118 SER A N 1
ATOM 956 C CA . SER A 1 118 ? 1.477 2.536 1.680 1.00 91.56 118 SER A CA 1
ATOM 957 C C . SER A 1 118 ? 0.762 3.679 0.959 1.00 91.56 118 SER A C 1
ATOM 959 O O . SER A 1 118 ? -0.234 4.196 1.463 1.00 91.56 118 SER A O 1
ATOM 961 N N . GLY A 1 119 ? 1.259 4.091 -0.211 1.00 92.69 119 GLY A N 1
ATOM 962 C CA . GLY A 1 119 ? 0.617 5.122 -1.025 1.00 92.69 119 GLY A CA 1
ATOM 963 C C . GLY A 1 119 ? -0.734 4.673 -1.581 1.00 92.69 119 GLY A C 1
ATOM 964 O O . GLY A 1 119 ? -1.703 5.427 -1.513 1.00 92.69 119 GLY A O 1
ATOM 965 N N . MET A 1 120 ? -0.832 3.427 -2.050 1.00 92.31 120 MET A N 1
ATOM 966 C CA . MET A 1 120 ? -2.095 2.858 -2.528 1.00 92.31 120 MET A CA 1
ATOM 967 C C . MET A 1 120 ? -3.116 2.681 -1.407 1.00 92.31 120 MET A C 1
ATOM 969 O O . MET A 1 120 ? -4.282 3.025 -1.596 1.00 92.31 120 MET A O 1
ATOM 973 N N . VAL A 1 121 ? -2.689 2.198 -0.238 1.00 91.19 121 VAL A N 1
ATOM 974 C CA . VAL A 1 121 ? -3.577 2.051 0.923 1.00 91.19 121 VAL A CA 1
ATOM 975 C C . VAL A 1 121 ? -4.186 3.400 1.309 1.00 91.19 121 VAL A C 1
ATOM 977 O O . VAL A 1 121 ? -5.406 3.497 1.437 1.00 91.19 121 VAL A O 1
ATOM 980 N N . LYS A 1 122 ? -3.361 4.452 1.390 1.00 91.06 122 LYS A N 1
ATOM 981 C CA . LYS A 1 122 ? -3.802 5.810 1.743 1.00 91.06 122 LYS A CA 1
ATOM 982 C C . LYS A 1 122 ? -4.732 6.437 0.702 1.00 91.06 122 LYS A C 1
ATOM 984 O O . LYS A 1 122 ? -5.772 6.970 1.068 1.00 91.06 122 LYS A O 1
ATOM 989 N N . GLU A 1 123 ? -4.383 6.377 -0.583 1.00 92.69 123 GLU A N 1
ATOM 990 C CA . GLU A 1 123 ? -5.164 7.030 -1.650 1.00 92.69 123 GLU A CA 1
ATOM 991 C C . GLU A 1 123 ? -6.518 6.349 -1.888 1.00 92.69 123 GLU A C 1
ATOM 993 O O . GLU A 1 123 ? -7.517 6.994 -2.222 1.00 92.69 123 GLU A O 1
ATOM 998 N N . PHE A 1 124 ? -6.565 5.024 -1.747 1.00 90.81 124 PHE A N 1
ATOM 999 C CA . PHE A 1 124 ? -7.770 4.251 -2.022 1.00 90.81 124 PHE A CA 1
ATOM 1000 C C . PHE A 1 124 ? -8.571 3.898 -0.769 1.00 90.81 124 PHE A C 1
ATOM 1002 O O . PHE A 1 124 ? -9.644 3.309 -0.920 1.00 90.81 124 PHE A O 1
ATOM 1009 N N . GLY A 1 125 ? -8.120 4.288 0.427 1.00 89.19 125 GLY A N 1
ATOM 1010 C CA . GLY A 1 125 ? -8.795 3.982 1.692 1.00 89.19 125 GLY A CA 1
ATOM 1011 C C . GLY A 1 125 ? -8.915 2.476 1.919 1.00 89.19 125 GLY A C 1
ATOM 1012 O O . GLY A 1 125 ? -10.001 1.977 2.205 1.00 89.19 125 GLY A O 1
ATOM 1013 N N . LEU A 1 126 ? -7.821 1.747 1.689 1.00 88.75 126 LEU A N 1
ATOM 1014 C CA . LEU A 1 126 ? -7.740 0.289 1.849 1.00 88.75 126 LEU A CA 1
ATOM 1015 C C . LEU A 1 126 ? -7.177 -0.084 3.229 1.00 88.75 126 LEU A C 1
ATOM 1017 O O . LEU A 1 126 ? -6.427 -1.048 3.364 1.00 88.75 126 LEU A O 1
ATOM 1021 N N . ASP A 1 127 ? -7.498 0.706 4.250 1.00 88.12 127 ASP A N 1
ATOM 1022 C CA . ASP A 1 127 ? -7.033 0.497 5.617 1.00 88.12 127 ASP A CA 1
ATOM 1023 C C . ASP A 1 127 ? -7.440 -0.900 6.116 1.00 88.12 127 ASP A C 1
ATOM 1025 O O . ASP A 1 127 ? -8.606 -1.291 6.062 1.00 88.12 127 ASP A O 1
ATOM 1029 N N . GLY A 1 128 ? -6.458 -1.690 6.551 1.00 86.69 128 GLY A N 1
ATOM 1030 C CA . GLY A 1 128 ? -6.627 -3.085 6.960 1.00 86.69 128 GLY A CA 1
ATOM 1031 C C . GLY A 1 128 ? -6.612 -4.112 5.823 1.00 86.69 128 GLY A C 1
ATOM 1032 O O . GLY A 1 128 ? -6.660 -5.309 6.105 1.00 86.69 128 GLY A O 1
ATOM 1033 N N . CYS A 1 129 ? -6.524 -3.689 4.558 1.00 89.06 129 CYS A N 1
ATOM 1034 C CA . CYS A 1 129 ? -6.462 -4.586 3.403 1.00 89.06 129 CYS A CA 1
ATOM 1035 C C . CYS A 1 129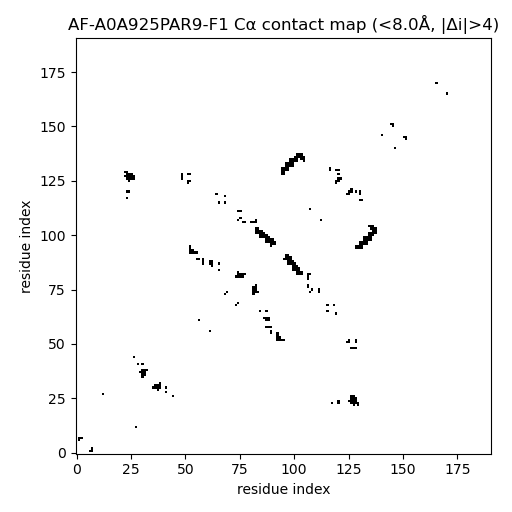 ? -5.020 -4.686 2.868 1.00 89.06 129 CYS A C 1
ATOM 1037 O O . CYS A 1 129 ? -4.473 -3.682 2.408 1.00 89.06 129 CYS A O 1
ATOM 1039 N N . PRO A 1 130 ? -4.394 -5.877 2.862 1.00 87.25 130 PRO A N 1
ATOM 1040 C CA . PRO A 1 130 ? -3.053 -6.035 2.307 1.00 87.25 130 PRO A CA 1
ATOM 1041 C C . PRO A 1 130 ? -3.066 -5.920 0.775 1.00 87.25 130 PRO A C 1
ATOM 1043 O O . PRO A 1 130 ? -3.904 -6.534 0.104 1.00 87.25 130 PRO A O 1
ATOM 1046 N N . VAL A 1 131 ? -2.108 -5.168 0.222 1.00 91.56 131 VAL A N 1
ATOM 1047 C CA . VAL A 1 131 ? -1.934 -4.994 -1.227 1.00 91.56 131 VAL A CA 1
ATOM 1048 C C . VAL A 1 131 ? -0.736 -5.807 -1.704 1.00 91.56 131 VAL A C 1
ATOM 1050 O O . VAL A 1 131 ? 0.395 -5.623 -1.262 1.00 91.56 131 VAL A O 1
ATOM 1053 N N . TYR A 1 132 ? -0.980 -6.699 -2.658 1.00 92.19 132 TYR A N 1
ATOM 1054 C CA . TYR A 1 132 ? 0.042 -7.550 -3.252 1.00 92.19 132 TYR A CA 1
ATOM 1055 C C . TYR A 1 132 ? 0.391 -7.073 -4.655 1.00 92.19 132 TYR A C 1
ATOM 1057 O O . TYR A 1 132 ? -0.488 -6.725 -5.445 1.00 92.19 132 TYR A O 1
ATOM 1065 N N . PHE A 1 133 ? 1.683 -7.110 -4.971 1.00 94.88 133 PHE A N 1
ATOM 1066 C CA . PHE A 1 133 ? 2.200 -6.751 -6.282 1.00 94.88 133 PHE A CA 1
ATOM 1067 C C . PHE A 1 133 ? 2.677 -7.986 -7.033 1.00 94.88 133 PHE A C 1
ATOM 1069 O O . PHE A 1 133 ? 3.612 -8.651 -6.591 1.00 94.88 133 PHE A O 1
ATOM 1076 N N . ASP A 1 134 ? 2.072 -8.230 -8.191 1.00 94.88 134 ASP A N 1
ATOM 1077 C CA . ASP A 1 134 ? 2.561 -9.191 -9.174 1.00 94.88 134 ASP A CA 1
ATOM 1078 C C . ASP A 1 134 ? 3.365 -8.413 -10.221 1.00 94.88 134 ASP A C 1
ATOM 1080 O O . ASP A 1 134 ? 2.821 -7.576 -10.944 1.00 94.88 134 ASP A O 1
ATOM 1084 N N . LEU A 1 135 ? 4.674 -8.637 -10.292 1.00 95.75 135 LEU A N 1
ATOM 1085 C CA . LEU A 1 135 ? 5.530 -7.924 -11.240 1.00 95.75 135 LEU A CA 1
ATOM 1086 C C . LEU A 1 135 ? 5.602 -8.683 -12.562 1.00 95.75 135 LEU A C 1
ATOM 1088 O O . LEU A 1 135 ? 5.674 -9.907 -12.575 1.00 95.75 135 LEU A O 1
ATOM 1092 N N . VAL A 1 136 ? 5.600 -7.941 -13.666 1.00 94.31 136 VAL A N 1
ATOM 1093 C CA . VAL A 1 136 ? 5.847 -8.479 -15.005 1.00 94.31 136 VAL A CA 1
ATOM 1094 C C . VAL A 1 136 ? 6.880 -7.601 -15.699 1.00 94.31 136 VAL A C 1
ATOM 1096 O O . VAL A 1 136 ? 6.610 -6.448 -16.049 1.00 94.31 136 VAL A O 1
ATOM 1099 N N . GLY A 1 137 ? 8.079 -8.142 -15.872 1.00 91.62 137 GLY A N 1
ATOM 1100 C CA . GLY A 1 137 ? 9.197 -7.490 -16.539 1.00 91.62 137 GLY A CA 1
ATOM 1101 C C . GLY A 1 137 ? 9.203 -7.709 -18.049 1.00 91.62 137 GLY A C 1
ATOM 1102 O O . GLY A 1 137 ? 8.506 -8.564 -18.596 1.00 91.62 137 GLY A O 1
ATOM 1103 N N . LYS A 1 138 ? 10.057 -6.954 -18.745 1.00 86.69 138 LYS A N 1
ATOM 1104 C CA . LYS A 1 138 ? 10.387 -7.264 -20.143 1.00 86.69 138 LYS A CA 1
ATOM 1105 C C . LYS A 1 138 ? 11.213 -8.558 -20.211 1.00 86.69 138 LYS A C 1
ATOM 1107 O O . LYS A 1 138 ? 12.032 -8.783 -19.314 1.00 86.69 138 LYS A O 1
ATOM 1112 N N . PRO A 1 139 ? 11.062 -9.373 -21.273 1.00 81.88 139 PRO A N 1
ATOM 1113 C CA . PRO A 1 139 ? 11.873 -10.572 -21.447 1.00 81.88 139 PRO A CA 1
ATOM 1114 C C . PRO A 1 139 ? 13.363 -10.214 -21.425 1.00 81.88 139 PRO A C 1
ATOM 1116 O O . PRO A 1 139 ? 13.792 -9.220 -22.021 1.00 81.88 139 PRO A O 1
ATOM 1119 N N . LYS A 1 140 ? 14.152 -11.012 -20.698 1.00 75.62 140 LYS A N 1
ATOM 1120 C CA . LYS A 1 140 ? 15.609 -10.860 -20.662 1.00 75.62 140 LYS A CA 1
ATOM 1121 C C . LYS A 1 140 ? 16.147 -11.250 -22.038 1.00 75.62 140 LYS A C 1
ATOM 1123 O O . LYS A 1 140 ? 15.831 -12.317 -22.546 1.00 75.62 140 LYS A O 1
ATOM 1128 N N . HIS A 1 141 ? 16.937 -10.369 -22.640 1.00 72.31 141 HIS A N 1
ATOM 1129 C CA . HIS A 1 141 ? 17.635 -10.682 -23.879 1.00 72.31 141 HIS A CA 1
ATOM 1130 C C . HIS A 1 141 ? 18.756 -11.676 -23.575 1.00 72.31 141 HIS A C 1
ATOM 1132 O O . HIS A 1 141 ? 19.662 -11.353 -22.801 1.00 72.31 141 HIS A O 1
ATOM 1138 N N . THR A 1 142 ? 18.715 -12.856 -24.184 1.00 74.56 142 THR A N 1
ATOM 1139 C CA . THR A 1 142 ? 19.808 -13.826 -24.087 1.00 74.56 142 THR A CA 1
ATOM 1140 C C . THR A 1 142 ? 20.946 -13.371 -25.006 1.00 74.56 142 THR A C 1
ATOM 1142 O O . THR A 1 142 ? 20.693 -13.040 -26.167 1.00 74.56 142 THR A O 1
ATOM 1145 N N . PRO A 1 143 ? 22.200 -13.274 -24.533 1.00 71.75 143 PRO A N 1
ATOM 1146 C CA . PRO A 1 143 ? 23.331 -13.010 -25.420 1.00 71.75 143 PRO A CA 1
ATOM 1147 C C . PRO A 1 143 ? 23.365 -14.058 -26.545 1.00 71.75 143 PRO A C 1
ATOM 1149 O O . PRO A 1 143 ? 23.382 -15.249 -26.258 1.00 71.75 143 PRO A O 1
ATOM 1152 N N . GLY A 1 144 ? 23.306 -13.620 -27.806 1.00 71.31 144 GLY A N 1
ATOM 1153 C CA . GLY A 1 144 ? 23.267 -14.499 -28.986 1.00 71.31 144 GLY A CA 1
ATOM 1154 C C . GLY A 1 144 ? 21.915 -14.581 -29.704 1.00 71.31 144 GLY A C 1
ATOM 1155 O O . GLY A 1 144 ? 21.897 -14.858 -30.896 1.00 71.31 144 GLY A O 1
ATOM 1156 N N . THR A 1 145 ? 20.794 -14.257 -29.047 1.00 69.00 145 THR A N 1
ATOM 1157 C CA . THR A 1 145 ? 19.510 -14.089 -29.758 1.00 69.00 145 THR A CA 1
ATOM 1158 C C . THR A 1 145 ? 19.419 -12.699 -30.396 1.00 69.00 145 THR A C 1
ATOM 1160 O O . THR A 1 145 ? 19.894 -11.741 -29.786 1.00 69.00 145 THR A O 1
ATOM 1163 N N . PRO A 1 146 ? 18.813 -12.527 -31.584 1.00 62.22 146 PRO A N 1
ATOM 1164 C CA . PRO A 1 146 ? 18.662 -11.203 -32.183 1.00 62.22 146 PRO A CA 1
ATOM 1165 C C . PRO A 1 146 ? 17.679 -10.327 -31.388 1.00 62.22 146 PRO A C 1
ATOM 1167 O O . PRO A 1 146 ? 16.642 -10.794 -30.921 1.00 62.22 146 PRO A O 1
ATOM 1170 N N . TYR A 1 147 ? 17.954 -9.020 -31.311 1.00 61.78 147 TYR A N 1
ATOM 1171 C CA . TYR A 1 147 ? 17.196 -8.051 -30.499 1.00 61.78 147 TYR A CA 1
ATOM 1172 C C . TYR A 1 147 ? 15.706 -7.914 -30.877 1.00 61.78 147 TYR A C 1
ATOM 1174 O O . TYR A 1 147 ? 14.904 -7.408 -30.092 1.00 61.78 147 TYR A O 1
ATOM 1182 N N . SER A 1 148 ? 15.307 -8.366 -32.071 1.00 58.31 148 SER A N 1
ATOM 1183 C CA . SER A 1 148 ? 13.915 -8.307 -32.517 1.00 58.31 148 SER A CA 1
ATOM 1184 C C . SER A 1 148 ? 13.217 -9.650 -32.306 1.00 58.31 148 SER A C 1
ATOM 1186 O O . SER A 1 148 ? 13.627 -10.674 -32.852 1.00 58.31 148 SER A O 1
ATOM 1188 N N . GLY A 1 149 ? 12.093 -9.636 -31.583 1.00 56.12 149 GLY A N 1
ATOM 1189 C CA . GLY A 1 149 ? 11.247 -10.821 -31.407 1.00 56.12 149 GLY A CA 1
ATOM 1190 C C . GLY A 1 149 ? 10.793 -11.451 -32.730 1.00 56.12 149 GLY A C 1
ATOM 1191 O O . GLY A 1 149 ? 10.487 -12.634 -32.758 1.00 56.12 149 GLY A O 1
ATOM 1192 N N . LYS A 1 150 ? 10.823 -10.706 -33.849 1.00 56.41 150 LYS A N 1
ATOM 1193 C CA . LYS A 1 150 ? 10.553 -11.242 -35.193 1.00 56.41 150 LYS A CA 1
ATOM 1194 C C . LYS A 1 150 ? 11.566 -12.304 -35.619 1.00 56.41 150 LYS A C 1
ATOM 1196 O O . LYS A 1 150 ? 11.155 -13.300 -36.196 1.00 56.41 150 LYS A O 1
ATOM 1201 N N . ALA A 1 151 ? 12.852 -12.112 -35.326 1.00 56.41 151 ALA A N 1
ATOM 1202 C CA . ALA A 1 151 ? 13.899 -13.056 -35.712 1.00 56.41 151 ALA A CA 1
ATOM 1203 C C . ALA A 1 151 ? 13.886 -14.315 -34.831 1.00 56.41 151 ALA A C 1
ATOM 1205 O O . ALA A 1 151 ? 13.965 -15.412 -35.363 1.00 56.41 151 ALA A O 1
ATOM 1206 N N . ALA A 1 152 ? 13.648 -14.169 -33.521 1.00 57.22 152 ALA A N 1
ATOM 1207 C CA . ALA A 1 152 ? 13.467 -15.307 -32.615 1.00 57.22 152 ALA A CA 1
ATOM 1208 C C . ALA A 1 152 ? 12.213 -16.142 -32.957 1.00 57.22 152 ALA A C 1
ATOM 1210 O O . ALA A 1 152 ? 12.235 -17.365 -32.871 1.00 57.22 152 ALA A O 1
ATOM 1211 N N . ILE A 1 153 ? 11.120 -15.498 -33.396 1.00 61.03 153 ILE A N 1
ATOM 1212 C CA . ILE A 1 153 ? 9.933 -16.193 -33.927 1.00 61.03 153 ILE A CA 1
ATOM 1213 C C . ILE A 1 153 ? 10.254 -16.895 -35.257 1.00 61.03 153 ILE A C 1
ATOM 1215 O O . ILE A 1 153 ? 9.717 -17.969 -35.511 1.00 61.03 153 ILE A O 1
ATOM 1219 N N . LEU A 1 154 ? 11.114 -16.314 -36.104 1.00 60.59 154 LEU A N 1
ATOM 1220 C CA . LEU A 1 154 ? 11.538 -16.910 -37.376 1.00 60.59 154 LEU A CA 1
ATOM 1221 C C . LEU A 1 154 ? 12.442 -18.135 -37.169 1.00 60.59 154 LEU A C 1
ATOM 1223 O O . LEU A 1 154 ? 12.277 -19.127 -37.870 1.00 60.59 154 LEU A O 1
ATOM 1227 N N . GLU A 1 155 ? 13.366 -18.070 -36.206 1.00 60.59 155 GLU A N 1
ATOM 1228 C CA . GLU A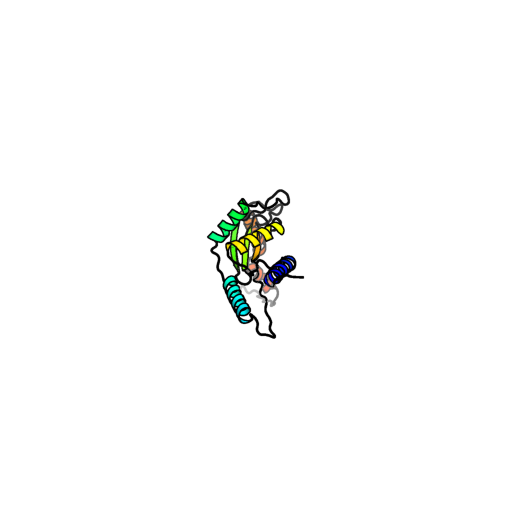 1 155 ? 14.221 -19.191 -35.798 1.00 60.59 155 GLU A CA 1
ATOM 1229 C C . GLU A 1 155 ? 13.398 -20.311 -35.174 1.00 60.59 155 GLU A C 1
ATOM 1231 O O . GLU A 1 155 ? 13.534 -21.451 -35.600 1.00 60.59 155 GLU A O 1
ATOM 1236 N N . LYS A 1 156 ? 12.467 -19.983 -34.268 1.00 61.44 156 LYS A N 1
ATOM 1237 C CA . LYS A 1 156 ? 11.552 -20.973 -33.692 1.00 61.44 156 LYS A CA 1
ATOM 1238 C C . LYS A 1 156 ? 10.663 -21.621 -34.760 1.00 61.44 156 LYS A C 1
ATOM 1240 O O . LYS A 1 156 ? 10.505 -22.830 -34.780 1.00 61.44 156 LYS A O 1
ATOM 1245 N N . LYS A 1 157 ? 10.164 -20.838 -35.727 1.00 60.25 157 LYS A N 1
ATOM 1246 C CA . LYS A 1 157 ? 9.458 -21.376 -36.903 1.00 60.25 157 LYS A CA 1
ATOM 1247 C C . LYS A 1 157 ? 10.349 -22.239 -37.801 1.00 60.25 157 LYS A C 1
ATOM 1249 O O . LYS A 1 157 ? 9.824 -23.149 -38.425 1.00 60.25 157 LYS A O 1
ATOM 1254 N N . ARG A 1 158 ? 11.652 -21.953 -37.915 1.00 58.44 158 ARG A N 1
ATOM 1255 C CA . ARG A 1 158 ? 12.609 -22.776 -38.676 1.00 58.44 158 ARG A CA 1
ATOM 1256 C C . ARG A 1 158 ? 12.840 -24.123 -37.996 1.00 58.44 158 ARG A C 1
ATOM 1258 O O . ARG A 1 158 ? 12.711 -25.135 -38.670 1.00 58.44 158 ARG A O 1
ATOM 1265 N N . THR A 1 159 ? 13.097 -24.125 -36.689 1.00 59.81 159 THR A N 1
ATOM 1266 C CA . THR A 1 159 ? 13.313 -25.355 -35.913 1.00 59.81 159 THR A CA 1
ATOM 1267 C C . THR A 1 159 ? 12.043 -26.203 -35.827 1.00 59.81 159 THR A C 1
ATOM 1269 O O . THR A 1 159 ? 12.098 -27.403 -36.067 1.00 59.81 159 THR A O 1
ATOM 1272 N N . ASP A 1 160 ? 10.876 -25.582 -35.602 1.00 57.44 160 ASP A N 1
ATOM 1273 C CA . ASP A 1 160 ? 9.590 -26.295 -35.571 1.00 57.44 160 ASP A CA 1
ATOM 1274 C C . ASP A 1 160 ? 9.269 -26.923 -36.946 1.00 57.44 160 ASP A C 1
ATOM 1276 O O . ASP A 1 160 ? 8.703 -28.014 -37.015 1.00 57.44 160 ASP A O 1
ATOM 1280 N N . ASN A 1 161 ? 9.653 -26.261 -38.049 1.00 57.94 161 ASN A N 1
ATOM 1281 C CA . ASN A 1 161 ? 9.469 -26.758 -39.418 1.00 57.94 161 ASN A CA 1
ATOM 1282 C C . ASN A 1 161 ? 10.467 -27.868 -39.793 1.00 57.94 161 ASN A C 1
ATOM 1284 O O . ASN A 1 161 ? 10.124 -28.710 -40.612 1.00 57.94 161 ASN A O 1
ATOM 1288 N N . GLU A 1 162 ? 11.665 -27.912 -39.198 1.00 57.41 162 GLU A N 1
ATOM 1289 C CA . GLU A 1 162 ? 12.605 -29.040 -39.336 1.00 57.41 162 GLU A CA 1
ATOM 1290 C C . GLU A 1 162 ? 12.117 -30.286 -38.579 1.00 57.41 162 GLU A C 1
ATOM 1292 O O . GLU A 1 162 ? 12.211 -31.392 -39.109 1.00 57.41 162 GLU A O 1
ATOM 1297 N N . GLU A 1 163 ? 11.508 -30.131 -37.397 1.00 54.75 163 GLU A N 1
ATOM 1298 C CA . GLU A 1 163 ? 10.908 -31.250 -36.646 1.00 54.75 163 GLU A CA 1
ATOM 1299 C C . GLU A 1 163 ? 9.597 -31.762 -37.275 1.00 54.75 163 GLU A C 1
ATOM 1301 O O . GLU A 1 163 ? 9.302 -32.958 -37.227 1.00 54.75 163 GLU A O 1
ATOM 1306 N N . THR A 1 164 ? 8.819 -30.888 -37.927 1.00 52.34 164 THR A N 1
ATOM 1307 C CA . THR A 1 164 ? 7.624 -31.277 -38.710 1.00 52.34 164 THR A CA 1
ATOM 1308 C C . THR A 1 164 ? 7.916 -31.615 -40.179 1.00 52.34 164 THR A C 1
ATOM 1310 O O . THR A 1 164 ? 6.993 -31.980 -40.912 1.00 52.34 164 THR A O 1
ATOM 1313 N N . ALA A 1 165 ? 9.184 -31.591 -40.610 1.00 54.41 165 ALA A N 1
ATOM 1314 C CA . ALA A 1 165 ? 9.601 -31.921 -41.978 1.00 54.41 165 ALA A CA 1
ATOM 1315 C C . ALA A 1 165 ? 9.533 -33.418 -42.317 1.00 54.41 165 ALA A C 1
ATOM 1317 O O . ALA A 1 165 ? 9.891 -33.801 -43.430 1.00 54.41 165 ALA A O 1
ATOM 1318 N N . VAL A 1 166 ? 9.076 -34.280 -41.403 1.00 55.41 166 VAL A N 1
ATOM 1319 C CA . VAL A 1 166 ? 8.684 -35.645 -41.764 1.00 55.41 166 VAL A CA 1
ATOM 1320 C C . VAL A 1 166 ? 7.230 -35.584 -42.233 1.00 55.41 166 VAL A C 1
ATOM 1322 O O . VAL A 1 166 ? 6.315 -35.484 -41.410 1.00 55.41 166 VAL A O 1
ATOM 1325 N N . PRO A 1 167 ? 6.968 -35.596 -43.551 1.00 57.19 167 PRO A N 1
ATOM 1326 C CA . PRO A 1 167 ? 5.609 -35.484 -44.035 1.00 57.19 167 PRO A CA 1
ATOM 1327 C C . PRO A 1 167 ? 4.815 -36.720 -43.600 1.00 57.19 167 PRO A C 1
ATOM 1329 O O . PRO A 1 167 ? 5.319 -37.842 -43.613 1.00 57.19 167 PRO A O 1
ATOM 1332 N N . LYS A 1 168 ? 3.546 -36.518 -43.227 1.00 51.41 168 LYS A N 1
ATOM 1333 C CA . LYS A 1 168 ? 2.648 -37.560 -42.687 1.00 51.41 168 LYS A CA 1
ATOM 1334 C C . LYS A 1 168 ? 2.599 -38.859 -43.508 1.00 51.41 168 LYS A C 1
ATOM 1336 O O . LYS A 1 168 ? 2.297 -39.903 -42.942 1.00 51.41 168 LYS A O 1
ATOM 1341 N N . TRP A 1 169 ? 2.873 -38.799 -44.814 1.00 55.91 169 TRP A N 1
ATOM 1342 C CA . TRP A 1 169 ? 2.906 -39.968 -45.697 1.00 55.91 169 TRP A CA 1
ATOM 1343 C C . TRP A 1 169 ? 4.121 -40.876 -45.447 1.00 55.91 169 TRP A C 1
ATOM 1345 O O . TRP A 1 169 ? 3.988 -42.088 -45.535 1.00 55.91 169 TRP A O 1
ATOM 1355 N N . LYS A 1 170 ? 5.254 -40.318 -45.008 1.00 54.78 170 LYS A N 1
ATOM 1356 C CA . LYS A 1 170 ? 6.485 -41.068 -44.711 1.00 54.78 170 LYS A CA 1
ATOM 1357 C C . LYS A 1 170 ? 6.428 -41.801 -43.364 1.00 54.78 170 LYS A C 1
ATOM 1359 O O . LYS A 1 170 ? 7.089 -42.808 -43.169 1.00 54.78 170 LYS A O 1
ATOM 1364 N N . VAL A 1 171 ? 5.581 -41.321 -42.446 1.00 55.53 171 VAL A N 1
ATOM 1365 C CA . VAL A 1 171 ? 5.264 -41.982 -41.161 1.00 55.53 171 VAL A CA 1
ATOM 1366 C C . VAL A 1 171 ? 4.311 -43.177 -41.353 1.00 55.53 171 VAL A C 1
ATOM 1368 O O . VAL A 1 171 ? 4.195 -44.023 -40.466 1.00 55.53 171 VAL A O 1
ATOM 1371 N N . ARG A 1 172 ? 3.612 -43.253 -42.498 1.00 47.50 172 ARG A N 1
ATOM 1372 C CA . ARG A 1 172 ? 2.756 -44.394 -42.862 1.00 47.50 172 ARG A CA 1
ATOM 1373 C C . ARG A 1 172 ? 3.560 -45.565 -43.427 1.00 47.50 172 ARG A C 1
ATOM 1375 O O . ARG A 1 172 ? 3.327 -46.674 -42.966 1.00 47.50 172 ARG A O 1
ATOM 1382 N N . GLU A 1 173 ? 4.545 -45.311 -44.292 1.00 48.34 173 GLU A N 1
ATOM 1383 C CA . GLU A 1 173 ? 5.422 -46.358 -44.859 1.00 48.34 173 GLU A CA 1
ATOM 1384 C C . GLU A 1 173 ? 6.108 -47.183 -43.757 1.00 48.34 173 GLU A C 1
ATOM 1386 O O . GLU A 1 173 ? 6.020 -48.403 -43.735 1.00 48.34 173 GLU A O 1
ATOM 1391 N N . THR A 1 174 ? 6.650 -46.529 -42.723 1.00 40.84 174 THR A N 1
ATOM 1392 C CA . THR A 1 174 ? 7.362 -47.238 -41.639 1.00 40.84 174 THR A CA 1
ATOM 1393 C C . THR A 1 174 ? 6.452 -48.083 -40.736 1.00 40.84 174 THR A C 1
ATOM 1395 O O . THR A 1 174 ? 6.948 -48.865 -39.926 1.00 40.84 174 THR A O 1
ATOM 1398 N N . ARG A 1 175 ? 5.125 -47.906 -40.814 1.00 40.19 175 ARG A N 1
ATOM 1399 C CA . ARG A 1 175 ? 4.142 -48.729 -40.087 1.00 40.19 175 ARG A CA 1
ATOM 1400 C C . ARG A 1 175 ? 3.621 -49.900 -40.917 1.00 40.19 175 ARG A C 1
ATOM 1402 O O . ARG A 1 175 ? 3.151 -50.859 -40.315 1.00 40.19 175 ARG A O 1
ATOM 1409 N N . GLU A 1 176 ? 3.702 -49.822 -42.243 1.00 43.56 176 GLU A N 1
ATOM 1410 C CA . GLU A 1 176 ? 3.280 -50.891 -43.156 1.00 43.56 176 GLU A CA 1
ATOM 1411 C C . GLU A 1 176 ? 4.384 -51.953 -43.317 1.00 43.56 176 GLU A C 1
ATOM 1413 O O . GLU A 1 176 ? 4.079 -53.140 -43.372 1.00 43.56 176 GLU A O 1
ATOM 1418 N N . ASP A 1 177 ? 5.661 -51.571 -43.202 1.00 42.03 177 ASP A N 1
ATOM 1419 C CA . ASP A 1 177 ? 6.802 -52.501 -43.316 1.00 42.03 177 ASP A CA 1
ATOM 1420 C C . ASP A 1 177 ? 6.987 -53.447 -42.105 1.00 42.03 177 ASP A C 1
ATOM 1422 O O . ASP A 1 177 ? 7.815 -54.359 -42.133 1.00 42.03 177 ASP A O 1
ATOM 1426 N N . ALA A 1 178 ? 6.234 -53.241 -41.017 1.00 48.41 178 ALA A N 1
ATOM 1427 C CA . ALA A 1 178 ? 6.378 -53.982 -39.760 1.00 48.41 178 ALA A CA 1
ATOM 1428 C C . ALA A 1 178 ? 5.311 -55.075 -39.533 1.00 48.41 178 ALA A C 1
ATOM 1430 O O . ALA A 1 178 ? 5.299 -55.692 -38.465 1.00 48.41 178 ALA A O 1
ATOM 1431 N N . GLY A 1 179 ? 4.427 -55.348 -40.502 1.00 36.88 179 GLY A N 1
ATOM 1432 C CA . GLY A 1 179 ? 3.387 -56.370 -40.348 1.00 36.88 179 GLY A CA 1
ATOM 1433 C C . GLY A 1 179 ? 2.981 -57.073 -41.643 1.00 36.88 179 GLY A C 1
ATOM 1434 O O . GLY A 1 179 ? 2.157 -56.537 -42.366 1.00 36.88 179 GLY A O 1
ATOM 1435 N N . MET A 1 180 ? 3.476 -58.312 -41.818 1.00 35.16 180 MET A N 1
ATOM 1436 C CA . MET A 1 180 ? 2.983 -59.390 -42.713 1.00 35.16 180 MET A CA 1
ATOM 1437 C C . MET A 1 180 ? 2.996 -59.076 -44.227 1.00 35.16 180 MET A C 1
ATOM 1439 O O . MET A 1 180 ? 2.281 -58.208 -44.693 1.00 35.16 180 MET A O 1
ATOM 1443 N N . GLY A 1 181 ? 3.756 -59.743 -45.100 1.00 41.38 181 GLY A N 1
ATOM 1444 C CA . GLY A 1 181 ? 4.159 -61.147 -45.112 1.00 41.38 181 GLY A CA 1
ATOM 1445 C C . GLY A 1 181 ? 3.135 -61.992 -45.870 1.00 41.38 181 GLY A C 1
ATOM 1446 O O . GLY A 1 181 ? 2.274 -62.564 -45.224 1.00 41.38 181 GLY A O 1
ATOM 1447 N N . GLU A 1 182 ? 3.243 -62.072 -47.201 1.00 32.09 182 GLU A N 1
ATOM 1448 C CA . GLU A 1 182 ? 2.894 -63.254 -48.010 1.00 32.09 182 GLU A CA 1
ATOM 1449 C C . GLU A 1 182 ? 3.369 -63.057 -49.460 1.00 32.09 182 GLU A C 1
ATOM 1451 O O . GLU A 1 182 ? 3.105 -62.034 -50.091 1.00 32.09 182 GLU A O 1
ATOM 1456 N N . ALA A 1 183 ? 4.141 -64.024 -49.957 1.00 39.44 183 ALA A N 1
ATOM 1457 C CA . ALA A 1 183 ? 4.605 -64.095 -51.335 1.00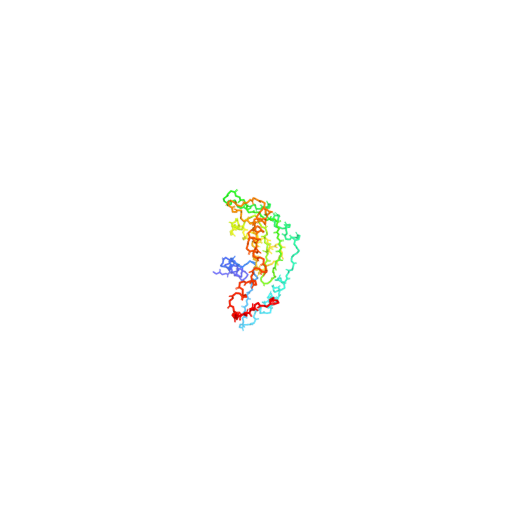 39.44 183 ALA A CA 1
ATOM 1458 C C . ALA A 1 183 ? 3.447 -64.529 -52.246 1.00 39.44 183 ALA A C 1
ATOM 1460 O O . ALA A 1 183 ? 2.741 -65.481 -51.920 1.00 39.44 183 ALA A O 1
ATOM 1461 N N . PHE A 1 184 ? 3.278 -63.864 -53.388 1.00 31.14 184 PHE A N 1
ATOM 1462 C CA . PHE A 1 184 ? 2.389 -64.322 -54.454 1.00 31.14 184 PHE A CA 1
ATOM 1463 C C . PHE A 1 184 ? 3.191 -64.411 -55.755 1.00 31.14 184 PHE A C 1
ATOM 1465 O O . PHE A 1 184 ? 3.607 -63.393 -56.309 1.00 31.14 184 PHE A O 1
ATOM 1472 N N . ASP A 1 185 ? 3.447 -65.651 -56.173 1.00 35.00 185 ASP A N 1
ATOM 1473 C CA . ASP A 1 185 ? 4.042 -66.029 -57.454 1.00 35.00 185 ASP A CA 1
ATOM 1474 C C . ASP A 1 185 ? 3.054 -65.785 -58.601 1.00 35.00 185 ASP A C 1
ATOM 1476 O O . ASP A 1 185 ? 1.873 -66.131 -58.508 1.00 35.00 185 ASP A O 1
ATOM 1480 N N . TYR A 1 186 ? 3.564 -65.280 -59.725 1.00 37.66 186 TYR A N 1
ATOM 1481 C CA . TYR A 1 186 ? 2.918 -65.435 -61.028 1.00 37.66 186 TYR A CA 1
ATOM 1482 C C . TYR A 1 186 ? 3.977 -65.922 -62.021 1.00 37.66 186 TYR A C 1
ATOM 1484 O O . TYR A 1 186 ? 4.756 -65.136 -62.564 1.00 37.66 186 TYR A O 1
ATOM 1492 N N . GLU A 1 187 ? 4.017 -67.240 -62.219 1.00 35.81 187 GLU A N 1
ATOM 1493 C CA . GLU A 1 187 ? 4.670 -67.851 -63.372 1.00 35.81 187 GLU A CA 1
ATOM 1494 C C . GLU A 1 187 ? 3.920 -67.497 -64.665 1.00 35.81 187 GLU A C 1
ATOM 1496 O O . GLU A 1 187 ? 2.702 -67.323 -64.716 1.00 35.81 187 GLU A O 1
ATOM 1501 N N . THR A 1 188 ? 4.730 -67.347 -65.701 1.00 43.69 188 THR A N 1
ATOM 1502 C CA . THR A 1 188 ? 4.481 -66.830 -67.042 1.00 43.69 188 THR A CA 1
ATOM 1503 C C . THR A 1 188 ? 3.667 -67.798 -67.898 1.00 43.69 188 THR A C 1
ATOM 1505 O O . THR A 1 188 ? 3.970 -68.986 -67.907 1.00 43.69 188 THR A O 1
ATOM 1508 N N . LEU A 1 189 ? 2.736 -67.288 -68.710 1.00 36.25 189 LEU A N 1
ATOM 1509 C CA . LEU A 1 189 ? 2.326 -67.929 -69.966 1.00 36.25 189 LEU A CA 1
ATOM 1510 C C . LEU A 1 189 ? 2.073 -66.838 -71.021 1.00 36.25 189 LEU A C 1
ATOM 1512 O O . LEU A 1 189 ? 1.014 -66.214 -71.040 1.00 36.25 189 LEU A O 1
ATOM 1516 N N . GLU A 1 190 ? 3.084 -66.592 -71.857 1.00 37.97 190 GLU A N 1
ATOM 1517 C CA . GLU A 1 190 ? 2.875 -66.206 -73.258 1.00 37.97 190 GLU A CA 1
ATOM 1518 C C . GLU A 1 190 ? 2.746 -67.504 -74.081 1.00 37.97 190 GLU A C 1
ATOM 1520 O O . GLU A 1 190 ? 3.337 -68.514 -73.695 1.00 37.97 190 GLU A O 1
ATOM 1525 N N . ASP A 1 191 ? 1.928 -67.431 -75.138 1.00 36.31 191 ASP A N 1
ATOM 1526 C CA . ASP A 1 191 ? 1.507 -68.444 -76.134 1.00 36.31 191 ASP A CA 1
ATOM 1527 C C . ASP A 1 191 ? 2.284 -69.775 -76.263 1.00 36.31 191 ASP A C 1
ATOM 1529 O O . ASP A 1 191 ? 3.523 -69.769 -76.455 1.00 36.31 191 ASP A O 1
#

Nearest PDB structures (foldseek):
  4dct-assembly1_A  TM=9.164E-01  e=4.978E-11  Bacillus subtilis
  4dcs-assembly1_A  TM=9.118E-01  e=7.870E-11  Bacillus subtilis
  5m7h-assembly1_A  TM=9.026E-01  e=4.978E-11  Bacillus subtilis subsp. subtilis str. 168
  2hjg-assembly1_A  TM=9.166E-01  e=1.418E-10  Bacillus subtilis
  5mbs-assembly1_A  TM=8.968E-01  e=7.372E-11  Bacillus subtilis

=== Feature glossary ===
Feature key, reading from the visual/contextual features back to the raw sequence:

Rendered structure images. Six rendered views show the 3D structure from the faces of a cube — i.e. along ±x, ±y, ±z. Rendering representation is drawn randomly per protein from cartoon (secondary-structure ribbons), sticks (backbone bonds), or molecular surface; coloring is either N→C rainbow (blue at the N-terminus through red at the C-terminus) or one color per chain.

Contact-map, Ramachandran, and PAE plots. The contact map is a binary N×N matrix image: pixel (i, j) is dark where Cα_i and Cα_j are within 8 Å and |i−j|>4. Because the |i−j|>4 filter removes local helical contacts, off-diagonal stripes parallel to the main diagonal indicate parallel β-sheets; stripes perpendicular to it indicate antiparallel β-sheets. The Ramachandran plot scatters every residue's (φ, ψ) pair against the sterically allowed regions. The PAE heatmap renders the predicted-aligned-error matrix.

InterPro / GO / CATH / organism. Database cross-references. InterPro integrates a dozen domain/family signature databases into unified entries with residue-range hits. GO terms attach function/process/location labels with evidence codes. CATH codes position the fold in a four-level structural taxonomy. Organism is the NCBI-taxonomy species name.

Nearest PDB structures. The Foldseek neighbor list gives the closest experimentally determined structures in the PDB, ranked by structural alignment. TM-score near 1 means near-identical fold; near 0.3 means only rough topology match. This is how one finds what a novel AlphaFold prediction most resembles in the solved-structure universe.

Predicted aligned error. PAE(i, j) answers: if I align the predicted and true structures on residue i, how far off (in Å) do I expect residue j to be? A block-diagonal PAE matrix with low values on the blocks and high values off-diagonal is the signature of a multi-domain protein with confidently predicted domains but uncertain inter-domain orientation.

Solvent-accessible surface area. Accessible surface area quantifies burial. A residue with SASA near zero is packed into the hydrophobic core; one with SASA >100 Å² sits on the surface. Computed here via the Shrake–Rupley numerical algorithm with a 1.4 Å probe.

B-factor. B-factor (Debye–Waller factor) reflects atomic displacement in the crystal lattice. It is an experimental observable (units Å²), not a prediction; low values mean the atom is pinned down, high values mean it moves or is heterogeneous across the crystal.

pLDDT. For AlphaFold models, the B-factor field carries pLDDT — the model's own estimate of local accuracy on a 0–100 scale. Regions with pLDDT<50 should be treated as essentially unmodeled; they often correspond to intrinsically disordered segments.

Backbone torsions (φ/ψ). φ (phi) and ψ (psi) are the two rotatable backbone dihedrals per residue: φ is the C(i-1)–N–Cα–C torsion, ψ is the N–Cα–C–N(i+1) torsion, both in degrees on (−180°, 180°]. α-helical residues cluster near (−60°, −45°); β-strand residues near (−120°, +130°). A Ramachandran plot is simply a scatter of (φ, ψ) for every residue.

Radius of gyration, Cα contacts, bounding box. Radius of gyration (Rg) is the root-mean-square distance of Cα atoms from their centroid — a single number for overall size and compactness. A globular domain of N residues has Rg ≈ 2.2·N^0.38 Å; an extended or disordered chain has a much larger Rg. The Cα contact count is the number of residue pairs whose Cα atoms are within 8 Å and are more than four positions apart in sequence — a standard proxy for tertiary packing density. The bounding box is the smallest axis-aligned box enclosing all Cα atoms.

Secondary structure (3-state, P-SEA). Three-state secondary structure (P-SEA) collapses the eight DSSP classes into helix (a), strand (b), and coil (c). P-SEA assigns these from Cα geometry alone — distances and angles — without requiring backbone oxygens, so it works on any Cα trace.

Secondary structure (8-state, DSSP). DSSP 8-state secondary structure assigns each residue one of H (α-helix), G (3₁₀-helix), I (π-helix), E (extended β-strand), B (isolated β-bridge), T (hydrogen-bonded turn), S (bend), or '-' (coil). The assignment is computed from backbone hydrogen-bond geometry via the Kabsch–Sander algorithm.

Foldseek 3Di. A 3Di character summarizes, for each residue, the relative orientation of the Cα frame of its nearest spatial neighbor. Because it encodes fold topology rather than chemistry, 3Di alignments detect remote structural similarity that sequence alignment misses.

mmCIF coordinates. The mmCIF block holds the 3D Cartesian coordinates of each backbone atom (N, Cα, C, O) in ångströms. mmCIF is the PDB's canonical archive format — a tagged-loop text representation of the atomic model.

Sequence. Sequence gives the chain of amino acids in standard one-letter code (A=alanine, C=cysteine, …, Y=tyrosine), read N→C. It is the only feature that is directly encoded by the gene; all structural features are derived from the folded form of this sequence.